Protein AF-A0A183CKT1-F1 (afdb_monomer)

Solvent-accessible surface area (backbone atoms only — not comparable to full-atom values): 12719 Å² total; per-residue (Å²): 118,74,68,67,53,55,59,52,52,57,56,53,55,56,60,59,73,76,49,98,70,86,52,73,68,55,53,51,52,59,56,65,72,46,73,88,61,92,61,76,88,85,71,90,75,86,84,70,93,76,82,79,60,82,86,65,56,73,65,58,60,74,69,49,78,78,78,77,81,76,61,91,84,83,56,59,68,62,50,52,48,47,55,48,46,63,75,40,40,54,64,52,52,50,52,50,51,52,54,48,51,41,48,48,48,22,45,52,42,29,46,43,59,72,72,68,64,84,76,70,72,63,54,86,63,43,45,73,40,54,28,51,23,53,9,26,48,50,28,28,53,51,36,58,51,48,44,51,52,53,66,39,62,72,60,47,54,55,41,48,78,35,84,56,26,82,56,42,73,67,94,46,33,68,62,49,34,52,53,41,51,52,52,30,50,53,27,47,51,51,24,51,52,23,49,54,54,39,50,51,41,56,75,71,53,63,71,75,64,52,57,68,73,61,71,120

Radius of gyration: 34.94 Å; Cα contacts (8 Å, |Δi|>4): 103; chains: 1; bounding box: 56×48×113 Å

pLDDT: mean 70.89, std 17.16, range [39.69, 96.12]

Foldseek 3Di:
DVVVVVVVVVVVVVVVVPDPDDDPVNVVVVVVVPPPDPDPPDDPPPDDPDPDPVVPCVVVVVVPPPPPPDDPPPPDVVVVVVVVCVVCVLVVVVVVVLVVVLCCLLVVQLCCVPPVCPDDPLCVQQNSLVSQLVSLVRSLVVLVVVLVCLVPVVNLVVCCVDPNVVSHPNVCSVVVSVVSVVVSVVSVVSNVVSVVSSVVSVVPDDPVSVCVRPVD

Sequence (216 aa):
MASQIAEDEDHIVHQFLDQEYLTYRDFEAIFSQMDDIRRPVGVHLRGVNLRVNLEETQSLNSFAVTAETEDAFKKNSMSLLLSYLESYRQHIVVLFLFFACNALVFLERFWYYRYENEHRDLRRVMGVGIAITRGAAAALSFDLALILLTVCRNVLTLLRESFVGEYLPLDSAITFHKIVAITAGIFAATHTIGHCVNFYHVATQSQEGIACLFQE

Structure (mmCIF, N/CA/C/O backbone):
data_AF-A0A183CKT1-F1
#
_entry.id   AF-A0A183CKT1-F1
#
loop_
_atom_site.group_PDB
_atom_site.id
_atom_site.type_symbol
_atom_site.label_atom_id
_atom_site.label_alt_id
_atom_site.label_comp_id
_atom_site.label_asym_id
_atom_site.label_entity_id
_atom_site.label_seq_id
_atom_site.pdbx_PDB_ins_code
_atom_site.Cartn_x
_atom_site.Cartn_y
_atom_site.Cartn_z
_atom_site.occupancy
_atom_site.B_iso_or_equiv
_atom_site.auth_seq_id
_atom_site.auth_comp_id
_atom_site.auth_asym_id
_atom_site.auth_atom_id
_atom_site.pdbx_PDB_model_num
ATOM 1 N N . MET A 1 1 ? -7.468 3.865 78.699 1.00 46.16 1 MET A N 1
ATOM 2 C CA . MET A 1 1 ? -7.835 2.502 78.258 1.00 46.16 1 MET A CA 1
ATOM 3 C C . MET A 1 1 ? -8.376 2.488 76.830 1.00 46.16 1 MET A C 1
ATOM 5 O O . MET A 1 1 ? -7.911 1.663 76.074 1.00 46.16 1 MET A O 1
ATOM 9 N N . ALA A 1 2 ? -9.254 3.417 76.419 1.00 41.19 2 ALA A N 1
ATOM 10 C CA . ALA A 1 2 ? -9.696 3.514 75.017 1.00 41.19 2 ALA A CA 1
ATOM 11 C C . ALA A 1 2 ? -8.679 4.175 74.054 1.00 41.19 2 ALA A C 1
ATOM 13 O O . ALA A 1 2 ? -8.672 3.838 72.881 1.00 41.19 2 ALA A O 1
ATOM 14 N N . SER A 1 3 ? -7.787 5.068 74.519 1.00 41.03 3 SER A N 1
ATOM 15 C CA . SER A 1 3 ? -6.783 5.692 73.627 1.00 41.03 3 SER A CA 1
ATOM 16 C C . SER A 1 3 ? -5.579 4.796 73.316 1.00 41.03 3 SER A C 1
ATOM 18 O O . SER A 1 3 ? -4.949 4.979 72.291 1.00 41.03 3 SER A O 1
ATOM 20 N N . GLN A 1 4 ? -5.286 3.810 74.171 1.00 42.69 4 GLN A N 1
ATOM 21 C CA . GLN A 1 4 ? -4.183 2.859 73.978 1.00 42.69 4 GLN A CA 1
ATOM 22 C C . GLN A 1 4 ? -4.519 1.738 72.987 1.00 42.69 4 GLN A C 1
ATOM 24 O O . GLN A 1 4 ? -3.615 1.070 72.516 1.00 42.69 4 GLN A O 1
ATOM 29 N N . ILE A 1 5 ? -5.806 1.530 72.690 1.00 47.38 5 ILE A N 1
ATOM 30 C CA . ILE A 1 5 ? -6.271 0.520 71.730 1.00 47.38 5 ILE A CA 1
ATOM 31 C C . ILE A 1 5 ? -6.236 1.097 70.305 1.00 47.38 5 ILE A C 1
ATOM 33 O O . ILE A 1 5 ? -5.870 0.396 69.375 1.00 47.38 5 ILE A O 1
ATOM 37 N N . ALA A 1 6 ? -6.519 2.396 70.146 1.00 47.56 6 ALA A N 1
ATOM 38 C CA . ALA A 1 6 ? -6.451 3.077 68.851 1.00 47.56 6 ALA A CA 1
ATOM 39 C C . ALA A 1 6 ? -5.006 3.290 68.351 1.00 47.56 6 ALA A C 1
ATOM 41 O O . ALA A 1 6 ? -4.753 3.182 67.158 1.00 47.56 6 ALA A O 1
ATOM 42 N N . GLU A 1 7 ? -4.042 3.541 69.249 1.00 47.62 7 GLU A N 1
ATOM 43 C CA . GLU A 1 7 ? -2.618 3.624 68.868 1.00 47.62 7 GLU A CA 1
ATOM 44 C C . GLU A 1 7 ? -2.024 2.258 68.462 1.00 47.62 7 GLU A C 1
ATOM 46 O O . GLU A 1 7 ? -1.065 2.220 67.694 1.00 47.62 7 GLU A O 1
ATOM 51 N N . ASP A 1 8 ? -2.596 1.146 68.938 1.00 49.81 8 ASP A N 1
ATOM 52 C CA . ASP A 1 8 ? -2.161 -0.219 68.594 1.00 49.81 8 ASP A CA 1
ATOM 53 C C . ASP A 1 8 ? -2.744 -0.682 67.239 1.00 49.81 8 ASP A C 1
ATOM 55 O O . ASP A 1 8 ? -2.077 -1.379 66.475 1.00 49.81 8 ASP A O 1
ATOM 59 N N . GLU A 1 9 ? -3.952 -0.221 66.879 1.00 51.72 9 GLU A N 1
ATOM 60 C CA . GLU A 1 9 ? -4.563 -0.462 65.560 1.00 51.72 9 GLU A CA 1
ATOM 61 C C . GLU A 1 9 ? -3.799 0.241 64.420 1.00 51.72 9 GLU A C 1
ATOM 63 O O . GLU A 1 9 ? -3.510 -0.384 63.396 1.00 51.72 9 GLU A O 1
ATOM 68 N N . ASP A 1 10 ? -3.395 1.504 64.604 1.00 52.44 10 ASP A N 1
ATOM 69 C CA . ASP A 1 10 ? -2.668 2.262 63.571 1.00 52.44 10 ASP A CA 1
ATOM 70 C C . ASP A 1 10 ? -1.239 1.733 63.342 1.00 52.44 10 ASP A C 1
ATOM 72 O O . ASP A 1 10 ? -0.736 1.753 62.213 1.00 52.44 10 ASP A O 1
ATOM 76 N N . HIS A 1 11 ? -0.585 1.204 64.382 1.00 49.97 11 HIS A N 1
ATOM 77 C CA . HIS A 1 11 ? 0.774 0.659 64.283 1.00 49.97 11 HIS A CA 1
ATOM 78 C C . HIS A 1 11 ? 0.814 -0.686 63.531 1.00 49.97 11 HIS A C 1
ATOM 80 O O . HIS A 1 11 ? 1.773 -0.975 62.812 1.00 49.97 11 HIS A O 1
ATOM 86 N N . ILE A 1 12 ? -0.247 -1.492 63.642 1.00 53.34 12 ILE A N 1
ATOM 87 C CA . ILE A 1 12 ? -0.363 -2.789 62.964 1.00 53.34 12 ILE A CA 1
ATOM 88 C C . ILE A 1 12 ? -0.750 -2.620 61.488 1.00 53.34 12 ILE A C 1
ATOM 90 O O . ILE A 1 12 ? -0.163 -3.274 60.624 1.00 53.34 12 ILE A O 1
ATOM 94 N N . VAL A 1 13 ? -1.666 -1.701 61.162 1.00 56.88 13 VAL A N 1
ATOM 95 C CA . VAL A 1 13 ? -2.043 -1.427 59.761 1.00 56.88 13 VAL A CA 1
ATOM 96 C C . VAL A 1 13 ? -0.864 -0.852 58.968 1.00 56.88 13 VAL A C 1
ATOM 98 O O . VAL A 1 13 ? -0.647 -1.247 57.820 1.00 56.88 13 VAL A O 1
ATOM 101 N N . HIS A 1 14 ? -0.040 0.003 59.586 1.00 53.31 14 HIS A N 1
ATOM 102 C CA . HIS A 1 14 ? 1.180 0.511 58.950 1.00 53.31 14 HIS A CA 1
ATOM 103 C C . HIS A 1 14 ? 2.217 -0.588 58.667 1.00 53.31 14 HIS A C 1
ATOM 105 O O . HIS A 1 14 ? 2.914 -0.515 57.657 1.00 53.31 14 HIS A O 1
ATOM 111 N N . GLN A 1 15 ? 2.280 -1.638 59.493 1.00 56.38 15 GLN A N 1
ATOM 112 C CA . GLN A 1 15 ? 3.185 -2.773 59.281 1.00 56.38 15 GLN A CA 1
ATOM 113 C C . GLN A 1 15 ? 2.743 -3.690 58.120 1.00 56.38 15 GLN A C 1
ATOM 115 O O . GLN A 1 15 ? 3.585 -4.358 57.518 1.00 56.38 15 GLN A O 1
ATOM 120 N N . PHE A 1 16 ? 1.454 -3.692 57.759 1.00 56.16 16 PHE A N 1
ATOM 121 C CA . PHE A 1 16 ? 0.919 -4.460 56.625 1.00 56.16 16 PHE A CA 1
ATOM 122 C C . PHE A 1 16 ? 0.998 -3.730 55.276 1.00 56.16 16 PHE A C 1
ATOM 124 O O . PHE A 1 16 ? 1.002 -4.389 54.238 1.00 56.16 16 PHE A O 1
ATOM 131 N N . LEU A 1 17 ? 1.081 -2.395 55.268 1.00 58.22 17 LEU A N 1
ATOM 132 C CA . LEU A 1 17 ? 1.201 -1.603 54.033 1.00 58.22 17 LEU A CA 1
ATOM 133 C C . LEU A 1 17 ? 2.625 -1.593 53.446 1.00 58.22 17 LEU A C 1
ATOM 135 O O . LEU A 1 17 ? 2.776 -1.336 52.254 1.00 58.22 17 LEU A O 1
ATOM 139 N N . ASP A 1 18 ? 3.642 -1.921 54.251 1.00 56.03 18 ASP A N 1
ATOM 140 C CA . ASP A 1 18 ? 5.059 -1.957 53.846 1.00 56.03 18 ASP A CA 1
ATOM 141 C C . ASP A 1 18 ? 5.556 -3.356 53.408 1.00 56.03 18 ASP A C 1
ATOM 143 O O . ASP A 1 18 ? 6.728 -3.523 53.060 1.00 56.03 18 ASP A O 1
ATOM 147 N N . GLN A 1 19 ? 4.699 -4.386 53.411 1.00 58.09 19 GLN A N 1
ATOM 148 C CA . GLN A 1 19 ? 5.066 -5.757 53.022 1.00 58.09 19 GLN A CA 1
ATOM 149 C C . GLN A 1 19 ? 4.632 -6.061 51.576 1.00 58.09 19 GLN A C 1
ATOM 151 O O . GLN A 1 19 ? 3.455 -5.990 51.234 1.00 58.09 19 GLN A O 1
ATOM 156 N N . GLU A 1 20 ? 5.583 -6.460 50.723 1.00 60.78 20 GLU A N 1
ATOM 157 C CA . GLU A 1 20 ? 5.360 -6.752 49.292 1.00 60.78 20 GLU A CA 1
ATOM 158 C C . GLU A 1 20 ? 4.534 -8.041 49.051 1.00 60.78 20 GLU A C 1
ATOM 160 O O . GLU A 1 20 ? 4.070 -8.298 47.941 1.00 60.78 20 GLU A O 1
ATOM 165 N N . TYR A 1 21 ? 4.310 -8.855 50.090 1.00 51.03 21 TYR A N 1
ATOM 166 C CA . TYR A 1 21 ? 3.504 -10.077 50.042 1.00 51.03 21 TYR A CA 1
ATOM 167 C C . TYR A 1 21 ? 2.897 -10.402 51.414 1.00 51.03 21 TYR A C 1
ATOM 169 O O . TYR A 1 21 ? 3.598 -10.434 52.421 1.00 51.03 21 TYR A O 1
ATOM 177 N N . LEU A 1 22 ? 1.590 -10.684 51.442 1.00 71.31 22 LEU A N 1
ATOM 178 C CA . LEU A 1 22 ? 0.867 -11.100 52.648 1.00 71.31 22 LEU A CA 1
ATOM 179 C C . LEU A 1 22 ? 0.835 -12.629 52.767 1.00 71.31 22 LEU A C 1
ATOM 181 O O . LEU A 1 22 ? 0.473 -13.329 51.814 1.00 71.31 22 LEU A O 1
ATOM 185 N N . THR A 1 23 ? 1.155 -13.155 53.948 1.00 69.75 23 THR A N 1
ATOM 186 C CA . THR A 1 23 ? 1.126 -14.596 54.229 1.00 69.75 23 THR A CA 1
ATOM 187 C C . THR A 1 23 ? -0.281 -15.034 54.643 1.00 69.75 23 THR A C 1
ATOM 189 O O . THR A 1 23 ? -1.070 -14.256 55.170 1.00 69.75 23 THR A O 1
ATOM 192 N N . TYR A 1 24 ? -0.612 -16.317 54.473 1.00 61.28 24 TYR A N 1
ATOM 193 C CA . TYR A 1 24 ? -1.914 -16.879 54.872 1.00 61.28 24 TYR A CA 1
ATOM 194 C C . TYR A 1 24 ? -2.283 -16.593 56.341 1.00 61.28 24 TYR A C 1
ATOM 196 O O . TYR A 1 24 ? -3.438 -16.320 56.654 1.00 61.28 24 TYR A O 1
ATOM 204 N N . ARG A 1 25 ? -1.290 -16.602 57.238 1.00 62.94 25 ARG A N 1
ATOM 205 C CA . ARG A 1 25 ? -1.490 -16.280 58.658 1.00 62.94 25 ARG A CA 1
ATOM 206 C C . ARG A 1 25 ? -1.827 -14.809 58.899 1.00 62.94 25 ARG A C 1
ATOM 208 O O . ARG A 1 25 ? -2.562 -14.508 59.830 1.00 62.94 25 ARG A O 1
ATOM 215 N N . ASP A 1 26 ? -1.335 -13.923 58.040 1.00 66.62 26 ASP A N 1
ATOM 216 C CA . ASP A 1 26 ? -1.617 -12.489 58.103 1.00 66.62 26 ASP A CA 1
ATOM 217 C C . ASP A 1 26 ? -3.055 -12.218 57.646 1.00 66.62 26 ASP A C 1
ATOM 219 O O . ASP A 1 26 ? -3.785 -11.458 58.275 1.00 66.62 26 ASP A O 1
ATOM 223 N N . PHE A 1 27 ? -3.513 -12.936 56.615 1.00 64.12 27 PHE A N 1
ATOM 224 C CA . PHE A 1 27 ? -4.921 -12.941 56.213 1.00 64.12 27 PHE A CA 1
ATOM 225 C C . PHE A 1 27 ? -5.840 -13.467 57.321 1.00 64.12 27 PHE A C 1
ATOM 227 O O . PHE A 1 27 ? -6.869 -12.859 57.603 1.00 64.12 27 PHE A O 1
ATOM 234 N N . GLU A 1 28 ? -5.475 -14.567 57.976 1.00 65.12 28 GLU A N 1
ATOM 235 C CA . GLU A 1 28 ? -6.249 -15.127 59.091 1.00 65.12 28 GLU A CA 1
ATOM 236 C C . GLU A 1 28 ? -6.341 -14.142 60.275 1.00 65.12 28 GLU A C 1
ATOM 238 O O . GLU A 1 28 ? -7.404 -13.993 60.881 1.00 65.12 28 GLU A O 1
ATOM 243 N N . ALA A 1 29 ? -5.274 -13.382 60.547 1.00 65.00 29 ALA A N 1
ATOM 244 C CA . ALA A 1 29 ? -5.274 -12.319 61.552 1.00 65.00 29 ALA A CA 1
ATOM 245 C C . ALA A 1 29 ? -6.201 -11.145 61.173 1.00 65.00 29 ALA A C 1
ATOM 247 O O . ALA A 1 29 ? -7.003 -10.708 61.997 1.00 65.00 29 ALA A O 1
ATOM 248 N N . ILE A 1 30 ? -6.169 -10.692 59.916 1.00 65.06 30 ILE A N 1
ATOM 249 C CA . ILE A 1 30 ? -7.047 -9.617 59.417 1.00 65.06 30 ILE A CA 1
ATOM 250 C C . ILE A 1 30 ? -8.524 -10.026 59.493 1.00 65.06 30 ILE A C 1
ATOM 252 O O . ILE A 1 30 ? -9.375 -9.241 59.911 1.00 65.06 30 ILE A O 1
ATOM 256 N N . PHE A 1 31 ? -8.842 -11.264 59.113 1.00 61.06 31 PHE A N 1
ATOM 257 C CA . PHE A 1 31 ? -10.222 -11.749 59.099 1.00 61.06 31 PHE A CA 1
ATOM 258 C C . PHE A 1 31 ? -10.749 -12.149 60.481 1.00 61.06 31 PHE A C 1
ATOM 260 O O . PHE A 1 31 ? -11.958 -12.088 60.688 1.00 61.06 31 PHE A O 1
ATOM 267 N N . SER A 1 32 ? -9.879 -12.496 61.432 1.00 61.53 32 SER A N 1
ATOM 268 C CA . SER A 1 32 ? -10.284 -12.773 62.821 1.00 61.53 32 SER A CA 1
ATOM 269 C C . SER A 1 32 ? -10.584 -11.511 63.634 1.00 61.53 32 SER A C 1
ATOM 271 O O . SER A 1 32 ? -11.358 -11.577 64.583 1.00 61.53 32 SER A O 1
ATOM 273 N N . GLN A 1 33 ? -10.043 -10.346 63.256 1.00 59.38 33 GLN A N 1
ATOM 274 C CA . GLN A 1 33 ? -10.423 -9.064 63.868 1.00 59.38 33 GLN A CA 1
ATOM 275 C C . GLN A 1 33 ? -11.712 -8.463 63.274 1.00 59.38 33 GLN A C 1
ATOM 277 O O . GLN A 1 33 ? -12.337 -7.615 63.906 1.00 59.38 33 GLN A O 1
ATOM 282 N N . MET A 1 34 ? -12.167 -8.929 62.102 1.00 56.81 34 MET A N 1
ATOM 283 C CA . MET A 1 34 ? -13.411 -8.481 61.449 1.00 56.81 34 MET A CA 1
ATOM 284 C C . MET A 1 34 ? -14.637 -9.354 61.782 1.00 56.81 34 MET A C 1
ATOM 286 O O . MET A 1 34 ? -15.516 -9.556 60.939 1.00 56.81 34 MET A O 1
ATOM 290 N N . ASP A 1 35 ? -14.741 -9.851 63.015 1.00 49.97 35 ASP A N 1
ATOM 291 C CA . ASP A 1 35 ? -15.858 -10.704 63.455 1.00 49.97 35 ASP A CA 1
ATOM 292 C C . ASP A 1 35 ? -17.243 -10.010 63.412 1.00 49.97 35 ASP A C 1
ATOM 294 O O . ASP A 1 35 ? -18.274 -10.684 63.461 1.00 49.97 35 ASP A O 1
ATOM 298 N N . ASP A 1 36 ? -17.310 -8.681 63.250 1.00 50.09 36 ASP A N 1
ATOM 299 C CA . ASP A 1 36 ? -18.582 -7.935 63.263 1.00 50.09 36 ASP A CA 1
ATOM 300 C C . ASP A 1 36 ? -19.232 -7.746 61.872 1.00 50.09 36 ASP A C 1
ATOM 302 O O . ASP A 1 36 ? -20.358 -7.256 61.747 1.00 50.09 36 ASP A O 1
ATOM 306 N N . ILE A 1 37 ? -18.577 -8.170 60.783 1.00 48.28 37 ILE A N 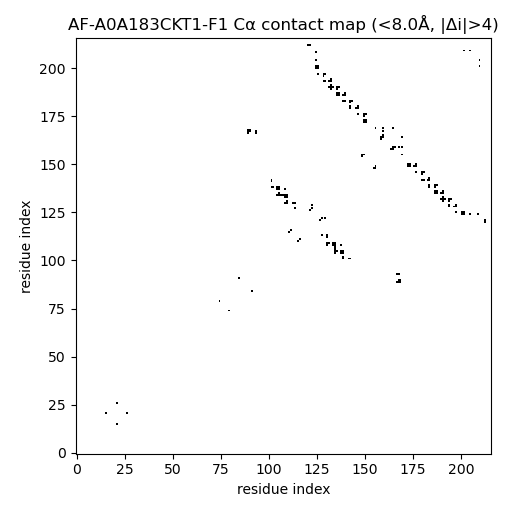1
ATOM 307 C CA . ILE A 1 37 ? -19.143 -8.060 59.426 1.00 48.28 37 ILE A CA 1
ATOM 308 C C . ILE A 1 37 ? -19.097 -9.416 58.730 1.00 48.28 37 ILE A C 1
ATOM 310 O O . ILE A 1 37 ? -18.428 -9.635 57.723 1.00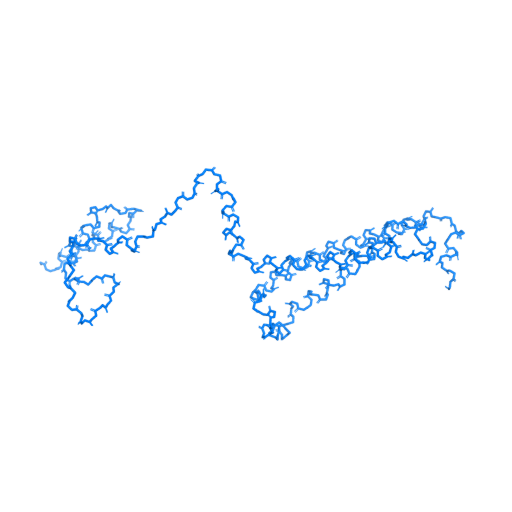 48.28 37 ILE A O 1
ATOM 314 N N . ARG A 1 38 ? -19.935 -10.333 59.218 1.00 46.97 38 ARG A N 1
ATOM 315 C CA . ARG A 1 38 ? -20.335 -11.556 58.507 1.00 46.97 38 ARG A CA 1
ATOM 316 C C . ARG A 1 38 ? -21.209 -11.230 57.283 1.00 46.97 38 ARG A C 1
ATOM 318 O O . ARG A 1 38 ? -22.356 -11.670 57.185 1.00 46.97 38 ARG A O 1
ATOM 325 N N . ARG A 1 39 ? -20.697 -10.430 56.344 1.00 43.56 39 ARG A N 1
ATOM 326 C CA . ARG A 1 39 ? -21.277 -10.264 55.007 1.00 43.56 39 ARG A CA 1
ATOM 327 C C . ARG A 1 39 ? -20.354 -10.951 54.004 1.00 43.56 39 ARG A C 1
ATOM 329 O O . ARG A 1 39 ? -19.238 -10.477 53.817 1.00 43.56 39 ARG A O 1
ATOM 336 N N . PRO A 1 40 ? -20.789 -12.041 53.348 1.00 46.28 40 PRO A N 1
ATOM 337 C CA . PRO A 1 40 ? -20.025 -12.597 52.244 1.00 46.28 40 PRO A CA 1
ATOM 338 C C . PRO A 1 40 ? -19.888 -11.515 51.172 1.00 46.28 40 PRO A C 1
ATOM 340 O O . PRO A 1 40 ? -20.884 -10.950 50.707 1.00 46.28 40 PRO A O 1
ATOM 343 N N . VAL A 1 41 ? -18.645 -11.190 50.826 1.00 52.47 41 VAL A N 1
ATOM 344 C CA . VAL A 1 41 ? -18.335 -10.294 49.717 1.00 52.47 41 VAL A CA 1
ATOM 345 C C . VAL A 1 41 ? -18.905 -10.931 48.452 1.00 52.47 41 VAL A C 1
ATOM 347 O O . VAL A 1 41 ? -18.423 -11.952 47.978 1.00 52.47 41 VAL A O 1
ATOM 350 N N . GLY A 1 42 ? -19.978 -10.321 47.948 1.00 53.19 42 GLY A N 1
ATOM 351 C CA . GLY A 1 42 ? -20.471 -10.514 46.592 1.00 53.19 42 GLY A CA 1
ATOM 352 C C . GLY A 1 42 ? -21.368 -11.721 46.327 1.00 53.19 42 GLY A C 1
ATOM 353 O O . GLY A 1 42 ? -21.047 -12.462 45.423 1.00 53.19 42 GLY A O 1
ATOM 354 N N . VAL A 1 43 ? -22.519 -11.866 47.002 1.00 48.41 43 VAL A N 1
ATOM 355 C CA . VAL A 1 43 ? -23.827 -12.152 46.353 1.00 48.41 43 VAL A CA 1
ATOM 356 C C . VAL A 1 43 ? -24.940 -11.756 47.337 1.00 48.41 43 VAL A C 1
ATOM 358 O O . VAL A 1 43 ? -25.115 -12.369 48.388 1.00 48.41 43 VAL A O 1
ATOM 361 N N . HIS A 1 44 ? -25.728 -10.730 47.017 1.00 43.38 44 HIS A N 1
ATOM 362 C CA . HIS A 1 44 ? -26.798 -10.243 47.895 1.00 43.38 44 HIS A CA 1
ATOM 363 C C . HIS A 1 44 ? -28.115 -11.018 47.660 1.00 43.38 44 HIS A C 1
ATOM 365 O O . HIS A 1 44 ? -29.073 -10.477 47.113 1.00 43.38 44 HIS A O 1
ATOM 371 N N . LEU A 1 45 ? -28.201 -12.290 48.071 1.00 50.81 45 LEU A N 1
ATOM 372 C CA . LEU A 1 45 ? -29.451 -13.073 48.004 1.00 50.81 45 LEU A CA 1
ATOM 373 C C . LEU A 1 45 ? -30.355 -12.761 49.207 1.00 50.81 45 LEU A C 1
ATOM 375 O O . LEU A 1 45 ? -30.413 -13.493 50.194 1.00 50.81 45 LEU A O 1
ATOM 379 N N . ARG A 1 46 ? -31.066 -11.633 49.145 1.00 39.69 46 ARG A N 1
ATOM 380 C CA . ARG A 1 46 ? -32.015 -11.228 50.191 1.00 39.69 46 ARG A CA 1
ATOM 381 C C . ARG A 1 46 ? -33.304 -12.062 50.067 1.00 39.69 46 ARG A C 1
ATOM 383 O O . ARG A 1 46 ? -34.104 -11.807 49.177 1.00 39.69 46 ARG A O 1
ATOM 390 N N . GLY A 1 47 ? -33.511 -13.028 50.970 1.00 55.84 47 GLY A N 1
ATOM 391 C CA . GLY A 1 47 ? -34.829 -13.645 51.214 1.00 55.84 47 GLY A CA 1
ATOM 392 C C . GLY A 1 47 ? -35.005 -15.134 50.890 1.00 55.84 47 GLY A C 1
ATOM 393 O O . GLY A 1 47 ? -36.117 -15.633 51.033 1.00 55.84 47 GLY A O 1
ATOM 394 N N . VAL A 1 48 ? -33.957 -15.867 50.505 1.00 48.66 48 VAL A N 1
ATOM 395 C CA . VAL A 1 48 ? -34.048 -17.326 50.300 1.00 48.66 48 VAL A CA 1
ATOM 396 C C . VAL A 1 48 ? -33.437 -18.049 51.500 1.00 48.66 48 VAL A C 1
ATOM 398 O O . VAL A 1 48 ? -32.265 -17.852 51.813 1.00 48.66 48 VAL A O 1
ATOM 401 N N . ASN A 1 49 ? -34.223 -18.885 52.187 1.00 42.41 49 ASN A N 1
ATOM 402 C CA . ASN A 1 49 ? -33.726 -19.778 53.240 1.00 42.41 49 ASN A CA 1
ATOM 403 C C . ASN A 1 49 ? -32.975 -20.946 52.577 1.00 42.41 49 ASN A C 1
ATOM 405 O O . ASN A 1 49 ? -33.539 -22.012 52.332 1.00 42.41 49 ASN A O 1
ATOM 409 N N . LEU A 1 50 ? -31.725 -20.697 52.181 1.00 51.12 50 LEU A N 1
ATOM 410 C CA . LEU A 1 50 ? -30.901 -21.677 51.485 1.00 51.12 50 LEU A CA 1
ATOM 411 C C . LEU A 1 50 ? -30.241 -22.603 52.517 1.00 51.12 50 LEU A C 1
ATOM 413 O O . LEU A 1 50 ? -29.263 -22.243 53.172 1.00 51.12 50 LEU A O 1
ATOM 417 N N . ARG A 1 51 ? -30.790 -23.809 52.672 1.00 51.16 51 ARG A N 1
ATOM 418 C CA . ARG A 1 51 ? -30.142 -24.902 53.405 1.00 51.16 51 ARG A CA 1
ATOM 419 C C . ARG A 1 51 ? -29.029 -25.481 52.533 1.00 51.16 51 ARG A C 1
ATOM 421 O O . ARG A 1 51 ? -29.270 -26.397 51.757 1.00 51.16 51 ARG A O 1
ATOM 428 N N . VAL A 1 52 ? -27.829 -24.911 52.621 1.00 51.84 52 VAL A N 1
ATOM 429 C CA . VAL A 1 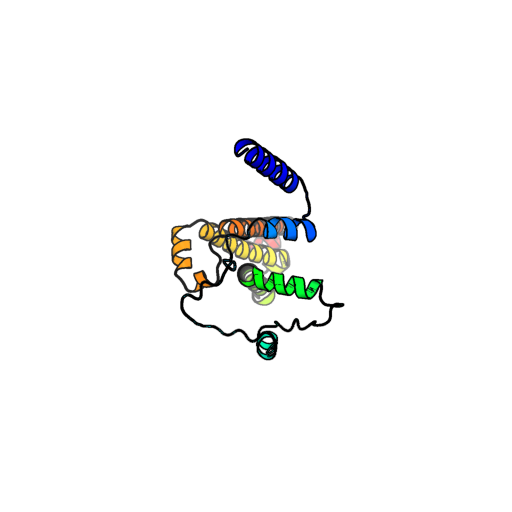52 ? -26.657 -25.419 51.895 1.00 51.84 52 VAL A CA 1
ATOM 430 C C . VAL A 1 52 ? -26.169 -26.679 52.601 1.00 51.84 52 VAL A C 1
ATOM 432 O O . VAL A 1 52 ? -25.561 -26.608 53.668 1.00 51.84 52 VAL A O 1
ATOM 435 N N . ASN A 1 53 ? -26.489 -27.837 52.032 1.00 51.19 53 ASN A N 1
ATOM 436 C CA . ASN A 1 53 ? -25.958 -29.108 52.492 1.00 51.19 53 ASN A CA 1
ATOM 437 C C . ASN A 1 53 ? -24.541 -29.278 51.919 1.00 51.19 53 ASN A C 1
ATOM 439 O O . ASN A 1 53 ? -24.382 -29.565 50.736 1.00 51.19 53 ASN A O 1
ATOM 443 N N . LEU A 1 54 ? -23.513 -29.034 52.740 1.00 55.72 54 LEU A N 1
ATOM 444 C CA . LEU A 1 54 ? -22.104 -29.083 52.319 1.00 55.72 54 LEU A CA 1
ATOM 445 C C . LEU A 1 54 ? -21.618 -30.492 51.928 1.00 55.72 54 LEU A C 1
ATOM 447 O O . LEU A 1 54 ? -20.558 -30.605 51.318 1.00 55.72 54 LEU A O 1
ATOM 451 N N . GLU A 1 55 ? -22.372 -31.552 52.238 1.00 56.22 55 GLU A N 1
ATOM 452 C CA . GLU A 1 55 ? -22.060 -32.911 51.769 1.00 56.22 55 GLU A CA 1
ATOM 453 C C . GLU A 1 55 ? -22.430 -33.131 50.291 1.00 56.22 55 GLU A C 1
ATOM 455 O O . GLU A 1 55 ? -21.890 -34.028 49.644 1.00 56.22 55 GLU A O 1
ATOM 460 N N . GLU A 1 56 ? -23.301 -32.296 49.715 1.00 55.44 56 GLU A N 1
ATOM 461 C CA . GLU A 1 56 ? -23.808 -32.464 48.351 1.00 55.44 56 GLU A CA 1
ATOM 462 C C . GLU A 1 56 ? -22.996 -31.628 47.347 1.00 55.44 56 GLU A C 1
ATOM 464 O O . GLU A 1 56 ? -23.438 -30.638 46.765 1.00 55.44 56 GLU A O 1
ATOM 469 N N . THR A 1 57 ? -21.749 -32.047 47.139 1.00 54.62 57 THR A N 1
ATOM 470 C CA . THR A 1 57 ? -20.769 -31.393 46.250 1.00 54.62 57 THR A CA 1
ATOM 471 C C . THR A 1 57 ? -20.983 -31.683 44.759 1.00 54.62 57 THR A C 1
ATOM 473 O O . THR A 1 57 ? -20.250 -31.171 43.913 1.00 54.62 57 THR A O 1
ATOM 476 N N . GLN A 1 58 ? -22.014 -32.454 44.396 1.00 53.19 58 GLN A N 1
ATOM 477 C CA . GLN A 1 58 ? -22.261 -32.849 43.005 1.00 53.19 58 GLN A CA 1
ATOM 478 C C . GLN A 1 58 ? -22.623 -31.665 42.094 1.00 53.19 58 GLN A C 1
ATOM 480 O O . GLN A 1 58 ? -22.246 -31.669 40.924 1.00 53.19 58 GLN A O 1
ATOM 485 N N . SER A 1 59 ? -23.284 -30.623 42.617 1.00 56.16 59 SER A N 1
ATOM 486 C CA . SER A 1 59 ? -23.635 -29.441 41.810 1.00 56.16 59 SER A CA 1
ATOM 487 C C . SER A 1 59 ? -22.457 -28.475 41.609 1.00 56.16 59 SER A C 1
ATOM 489 O O . SER A 1 59 ? -22.381 -27.810 40.577 1.00 56.16 59 SER A O 1
ATOM 491 N N . LEU A 1 60 ? -21.481 -28.460 42.527 1.00 54.31 60 LEU A N 1
ATOM 492 C CA . LEU A 1 60 ? -20.283 -27.618 42.414 1.00 54.31 60 LEU A CA 1
ATOM 493 C C . LEU A 1 60 ? -19.328 -28.106 41.317 1.00 54.31 60 LEU A C 1
ATOM 495 O O . LEU A 1 60 ? -18.645 -27.293 40.700 1.00 54.31 60 LEU A O 1
ATOM 499 N N . ASN A 1 61 ? -19.357 -29.401 40.990 1.00 58.53 61 ASN A N 1
ATOM 500 C CA . ASN A 1 61 ? -18.622 -29.946 39.846 1.00 58.53 61 ASN A CA 1
ATOM 501 C C . ASN A 1 61 ? -19.187 -29.478 38.494 1.00 58.53 61 ASN A C 1
ATOM 503 O O . ASN A 1 61 ? -18.468 -29.503 37.504 1.00 58.53 61 ASN A O 1
ATOM 507 N N . SER A 1 62 ? -20.448 -29.028 38.436 1.00 54.25 62 SER A N 1
ATOM 508 C CA . SER A 1 62 ? -21.030 -28.460 37.206 1.00 54.25 62 SER A CA 1
ATOM 509 C C . SER A 1 62 ? -20.603 -27.010 36.954 1.00 54.25 62 SER A C 1
ATOM 511 O O . SER A 1 62 ? -20.677 -26.532 35.827 1.00 54.25 62 SER A O 1
ATOM 513 N N . PHE A 1 63 ? -20.130 -26.325 38.002 1.00 51.59 63 PHE A N 1
ATOM 514 C CA . PHE A 1 63 ? -19.541 -24.988 37.918 1.00 51.59 63 PHE A CA 1
ATOM 515 C C . PHE A 1 63 ? -18.011 -25.032 37.803 1.00 51.59 63 PHE A C 1
ATOM 517 O O . PHE A 1 63 ? -17.371 -24.009 37.560 1.00 51.59 63 PHE A O 1
ATOM 524 N N . ALA A 1 64 ? -17.409 -26.213 37.970 1.00 51.53 64 ALA A N 1
ATOM 525 C CA . ALA A 1 64 ? -16.005 -26.416 37.680 1.00 51.53 64 ALA A CA 1
ATOM 526 C C . ALA A 1 64 ? -15.810 -26.277 36.168 1.00 51.53 64 ALA A C 1
ATOM 528 O O . ALA A 1 64 ? -16.165 -27.162 35.392 1.00 51.53 64 ALA A O 1
ATOM 529 N N . VAL A 1 65 ? -15.253 -25.140 35.750 1.00 44.38 65 VAL A N 1
ATOM 530 C CA . VAL A 1 65 ? -14.686 -24.975 34.413 1.00 44.38 65 VAL A CA 1
ATOM 531 C C . VAL A 1 65 ? -13.673 -26.100 34.242 1.00 44.38 65 VAL A C 1
ATOM 533 O O . VAL A 1 65 ? -12.622 -26.102 34.884 1.00 44.38 65 VAL A O 1
ATOM 536 N N . THR A 1 66 ? -14.010 -27.091 33.419 1.00 49.22 66 THR A N 1
ATOM 537 C CA . THR A 1 66 ? -13.058 -28.106 32.990 1.00 49.22 66 THR A CA 1
ATOM 538 C C . THR A 1 66 ? -11.995 -27.367 32.201 1.00 49.22 66 THR A C 1
ATOM 540 O O . THR A 1 66 ? -12.219 -26.972 31.058 1.00 49.22 66 THR A O 1
ATOM 543 N N . ALA A 1 67 ? -10.857 -27.105 32.841 1.00 53.03 67 ALA A N 1
ATOM 544 C CA . ALA A 1 67 ? -9.659 -26.696 32.143 1.00 53.03 67 ALA A CA 1
ATOM 545 C C . ALA A 1 67 ? -9.274 -27.875 31.248 1.00 53.03 67 ALA A C 1
ATOM 547 O O . ALA A 1 67 ? -8.596 -28.801 31.689 1.00 53.03 67 ALA A O 1
ATOM 548 N N . GLU A 1 68 ? -9.787 -27.887 30.017 1.00 51.09 68 GLU A N 1
ATOM 549 C CA . GLU A 1 68 ? -9.260 -28.757 28.981 1.00 51.09 68 GLU A CA 1
ATOM 550 C C . GLU A 1 68 ? -7.807 -28.334 28.779 1.00 51.09 68 GLU A C 1
ATOM 552 O O . GLU A 1 68 ? -7.489 -27.313 28.168 1.00 51.09 68 GLU A O 1
ATOM 557 N N . THR A 1 69 ? -6.910 -29.096 29.397 1.00 46.75 69 THR A N 1
ATOM 558 C CA . THR A 1 69 ? -5.474 -29.050 29.172 1.00 46.75 69 THR A CA 1
ATOM 559 C C . THR A 1 69 ? -5.206 -29.595 27.778 1.00 46.75 69 THR A C 1
ATOM 561 O O . THR A 1 69 ? -4.724 -30.709 27.598 1.00 46.75 69 THR A O 1
ATOM 564 N N . GLU A 1 70 ? -5.531 -28.797 26.765 1.00 52.16 70 GLU A N 1
ATOM 565 C CA . GLU A 1 70 ? -5.059 -29.048 25.417 1.00 52.16 70 GLU A CA 1
ATOM 566 C C . GLU A 1 70 ? -3.528 -28.849 25.362 1.00 52.16 70 GLU A C 1
ATOM 568 O O . GLU A 1 70 ? -3.025 -27.731 25.249 1.00 52.16 70 GLU A O 1
ATOM 573 N N . ASP A 1 71 ? -2.790 -29.957 25.430 1.00 49.25 71 ASP A N 1
ATOM 574 C CA . ASP A 1 71 ? -1.438 -30.183 24.897 1.00 49.25 71 ASP A CA 1
ATOM 575 C C . ASP A 1 71 ? -0.414 -29.040 25.057 1.00 49.25 71 ASP A C 1
ATOM 577 O O . ASP A 1 71 ? -0.024 -28.330 24.120 1.00 49.25 71 ASP A O 1
ATOM 581 N N . ALA A 1 72 ? 0.117 -28.946 26.275 1.00 54.75 72 ALA A N 1
ATOM 582 C CA . ALA A 1 72 ? 1.026 -27.917 26.776 1.00 54.75 72 ALA A CA 1
ATOM 583 C C . ALA A 1 72 ? 2.480 -27.928 26.234 1.00 54.75 72 ALA A C 1
ATOM 585 O O . ALA A 1 72 ? 3.371 -27.414 26.905 1.00 54.75 72 ALA A O 1
ATOM 586 N N . PHE A 1 73 ? 2.779 -28.469 25.043 1.00 51.59 73 PHE A N 1
ATOM 587 C CA . PHE A 1 73 ? 4.181 -28.491 24.558 1.00 51.59 73 PHE A CA 1
ATOM 588 C C . PHE A 1 73 ? 4.428 -28.006 23.121 1.00 51.59 73 PHE A C 1
ATOM 590 O O . PHE A 1 73 ? 5.564 -27.691 22.773 1.00 51.59 73 PHE A O 1
ATOM 597 N N . LYS A 1 74 ? 3.392 -27.837 22.286 1.00 53.09 74 LYS A N 1
ATOM 598 C CA . LYS A 1 74 ? 3.536 -27.233 20.936 1.00 53.09 74 LYS A CA 1
ATOM 599 C C . LYS A 1 74 ? 2.688 -25.969 20.730 1.00 53.09 74 LYS A C 1
ATOM 601 O O . LYS A 1 74 ? 2.634 -25.424 19.630 1.00 53.09 74 LYS A O 1
ATOM 606 N N . LYS A 1 75 ? 2.044 -25.494 21.801 1.00 56.66 75 LYS A N 1
ATOM 607 C CA . LYS A 1 75 ? 1.064 -24.397 21.838 1.00 56.66 75 LYS A CA 1
ATOM 608 C C . LYS A 1 75 ? 1.542 -23.241 22.721 1.00 56.66 75 LYS A C 1
ATOM 610 O O . LYS A 1 75 ? 0.895 -22.921 23.709 1.00 56.66 75 LYS A O 1
ATOM 615 N N . ASN A 1 76 ? 2.667 -22.606 22.387 1.00 63.81 76 ASN A N 1
ATOM 616 C CA . ASN A 1 76 ? 2.977 -21.318 23.021 1.00 63.81 76 ASN A CA 1
ATOM 617 C C . ASN A 1 76 ? 2.900 -20.166 22.019 1.00 63.81 76 ASN A C 1
ATOM 619 O O . ASN A 1 76 ? 2.079 -19.280 22.187 1.00 63.81 76 ASN A O 1
ATOM 623 N N . SER A 1 77 ? 3.620 -20.214 20.893 1.00 63.81 77 SER A N 1
ATOM 624 C CA . SER A 1 77 ? 3.531 -19.124 19.906 1.00 63.81 77 SER A CA 1
ATOM 625 C C . SER A 1 77 ? 2.244 -19.136 19.080 1.00 63.81 77 SER A C 1
ATOM 627 O O . SER A 1 77 ? 1.697 -18.074 18.828 1.00 63.81 77 SER A O 1
ATOM 629 N N . MET A 1 78 ? 1.741 -20.301 18.654 1.00 63.50 78 MET A N 1
ATOM 630 C CA . MET A 1 78 ? 0.551 -20.360 17.786 1.00 63.50 78 MET A CA 1
ATOM 631 C C . MET A 1 78 ? -0.743 -20.023 18.529 1.00 63.50 78 MET A C 1
ATOM 633 O O . MET A 1 78 ? -1.586 -19.329 17.979 1.00 63.50 78 MET A O 1
ATOM 637 N N . SER A 1 79 ? -0.883 -20.453 19.782 1.00 71.12 79 SER A N 1
ATOM 638 C CA . SER A 1 79 ? -2.003 -20.071 20.650 1.00 71.12 79 SER A CA 1
ATOM 639 C C . SER A 1 79 ? -1.930 -18.592 21.035 1.00 71.12 79 SER A C 1
ATOM 641 O O . SER A 1 79 ? -2.939 -17.910 20.920 1.00 71.12 79 SER A O 1
ATOM 643 N N . LEU A 1 80 ? -0.744 -18.058 21.372 1.00 73.31 80 LEU A N 1
ATOM 644 C CA . LEU A 1 80 ? -0.556 -16.615 21.592 1.00 73.31 80 LEU A CA 1
ATOM 645 C C . LEU A 1 80 ? -0.879 -15.788 20.346 1.00 73.31 80 LEU A C 1
ATOM 647 O O . LEU A 1 80 ? -1.546 -14.763 20.453 1.00 73.31 80 LEU A O 1
ATOM 651 N N . LEU A 1 81 ? -0.429 -16.226 19.166 1.00 75.88 81 LEU A N 1
ATOM 652 C CA . LEU A 1 81 ? -0.752 -15.565 17.903 1.00 75.88 81 LEU A CA 1
ATOM 653 C C . LEU A 1 81 ? -2.248 -15.639 17.610 1.00 75.88 81 LEU A C 1
ATOM 655 O O . LEU A 1 81 ? -2.810 -14.630 17.214 1.00 75.88 81 LEU A O 1
ATOM 659 N N . LEU A 1 82 ? -2.906 -16.776 17.836 1.00 78.06 82 LEU A N 1
ATOM 660 C CA . LEU A 1 82 ? -4.354 -16.903 17.663 1.00 78.06 82 LEU A CA 1
ATOM 661 C C . LEU A 1 82 ? -5.124 -15.995 18.627 1.00 78.06 82 LEU A C 1
ATOM 663 O O . LEU A 1 82 ? -5.994 -15.259 18.176 1.00 78.06 82 LEU A O 1
ATOM 667 N N . SER A 1 83 ? -4.752 -15.948 19.908 1.00 77.50 83 SER A N 1
ATOM 668 C CA . SER A 1 83 ? -5.356 -15.029 20.883 1.00 77.50 83 SER A CA 1
ATOM 669 C C . SER A 1 83 ? -5.102 -13.557 20.533 1.00 77.50 83 SER A C 1
ATOM 671 O O . SER A 1 83 ? -5.986 -12.717 20.695 1.00 77.50 83 SER A O 1
ATOM 673 N N . TYR A 1 84 ? -3.918 -13.227 20.008 1.00 76.12 84 TYR A N 1
ATOM 674 C CA . TYR A 1 84 ? -3.599 -11.880 19.532 1.00 76.12 84 TYR A CA 1
ATOM 675 C C . TYR A 1 84 ? -4.393 -11.514 18.269 1.00 76.12 84 TYR A C 1
ATOM 677 O O . TYR A 1 84 ? -4.948 -10.420 18.179 1.00 76.12 84 TYR A O 1
ATOM 685 N N . LEU A 1 85 ? -4.490 -12.436 17.308 1.00 79.56 85 LEU A N 1
ATOM 686 C CA . LEU A 1 85 ? -5.288 -12.291 16.090 1.00 79.56 85 LEU A CA 1
ATOM 687 C C . LEU A 1 85 ? -6.775 -12.142 16.411 1.00 79.56 85 LEU A C 1
ATOM 689 O O . LEU A 1 85 ? -7.450 -11.356 15.758 1.00 79.56 85 LEU A O 1
ATOM 693 N N . GLU A 1 86 ? -7.280 -12.866 17.407 1.00 79.00 86 GLU A N 1
ATOM 694 C CA . GLU A 1 86 ? -8.666 -12.766 17.857 1.00 79.00 86 GLU A CA 1
ATOM 695 C C . GLU A 1 86 ? -8.939 -11.412 18.521 1.00 79.00 86 GLU A C 1
ATOM 697 O O . GLU A 1 86 ? -9.919 -10.749 18.182 1.00 79.00 86 GLU A O 1
ATOM 702 N N . SER A 1 87 ? -8.012 -10.944 19.361 1.00 80.88 87 SER A N 1
ATOM 703 C CA . SER A 1 87 ? -8.096 -9.636 20.021 1.00 80.88 87 SER A CA 1
ATOM 704 C C . SER A 1 87 ? -8.016 -8.456 19.033 1.00 80.88 87 SER A C 1
ATOM 706 O O . SER A 1 87 ? -8.769 -7.491 19.150 1.00 80.88 87 SER A O 1
ATOM 708 N N . TYR A 1 88 ? -7.167 -8.543 17.999 1.00 80.75 88 TYR A N 1
ATOM 709 C CA . TYR A 1 88 ? -6.962 -7.477 16.999 1.00 80.75 88 TYR A CA 1
ATOM 710 C C . TYR A 1 88 ? -7.614 -7.747 15.635 1.00 80.75 88 TYR A C 1
ATOM 712 O O . TYR A 1 88 ? -7.300 -7.063 14.653 1.00 80.75 88 TYR A O 1
ATOM 720 N N . ARG A 1 89 ? -8.545 -8.707 15.554 1.00 82.06 89 ARG A N 1
ATOM 721 C CA . ARG A 1 89 ? -9.139 -9.203 14.298 1.00 82.06 89 ARG A CA 1
ATOM 722 C C . ARG A 1 89 ? -9.581 -8.077 13.369 1.00 82.06 89 ARG A C 1
ATOM 724 O O . ARG A 1 89 ? -9.268 -8.079 12.183 1.00 82.06 89 ARG A O 1
ATOM 731 N N . GLN A 1 90 ? -10.281 -7.094 13.922 1.00 81.25 90 GLN A N 1
ATOM 732 C CA . GLN A 1 90 ? -10.861 -5.995 13.161 1.00 81.25 90 GLN A CA 1
ATOM 733 C C . GLN A 1 90 ? -9.791 -5.077 12.540 1.00 81.25 90 GLN A C 1
ATOM 735 O O . GLN A 1 90 ? -9.855 -4.765 11.352 1.00 81.25 90 GLN A O 1
ATOM 740 N N . HIS A 1 91 ? -8.760 -4.701 13.302 1.00 83.81 91 HIS A N 1
ATOM 741 C CA . HIS A 1 91 ? -7.655 -3.877 12.798 1.00 83.81 91 HIS A CA 1
ATOM 742 C C . HIS A 1 91 ? -6.869 -4.584 11.689 1.00 83.81 91 HIS A C 1
ATOM 744 O O . HIS A 1 91 ? -6.509 -3.963 10.688 1.00 83.81 91 HIS A O 1
ATOM 750 N N . ILE A 1 92 ? -6.630 -5.887 11.851 1.00 85.44 92 ILE A N 1
ATOM 751 C CA . ILE A 1 92 ? -5.879 -6.695 10.885 1.00 85.44 92 ILE A CA 1
ATOM 752 C C . ILE A 1 92 ? -6.644 -6.818 9.569 1.00 85.44 92 ILE A C 1
ATOM 754 O O . ILE A 1 92 ? -6.044 -6.658 8.510 1.00 85.44 92 ILE A O 1
ATOM 758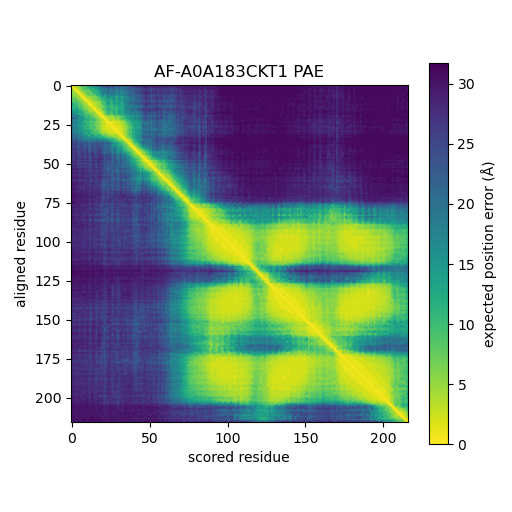 N N . VAL A 1 93 ? -7.962 -7.033 9.620 1.00 85.75 93 VAL A N 1
ATOM 759 C CA . VAL A 1 93 ? -8.806 -7.101 8.416 1.00 85.75 93 VAL A CA 1
ATOM 760 C C . VAL A 1 93 ? -8.771 -5.785 7.640 1.00 85.75 93 VAL A C 1
ATOM 762 O O . VAL A 1 93 ? -8.601 -5.801 6.423 1.00 85.75 93 VAL A O 1
ATOM 765 N N . VAL A 1 94 ? -8.864 -4.641 8.322 1.00 85.12 94 VAL A N 1
ATOM 766 C CA . VAL A 1 94 ? -8.802 -3.325 7.663 1.00 85.12 94 VAL A CA 1
ATOM 767 C C . VAL A 1 94 ? -7.444 -3.086 7.005 1.00 85.12 94 VAL A C 1
ATOM 769 O O . VAL A 1 94 ? -7.390 -2.655 5.854 1.00 85.12 94 VAL A O 1
ATOM 772 N N . LEU A 1 95 ? -6.346 -3.395 7.701 1.00 88.69 95 LEU A N 1
ATOM 773 C CA . LEU A 1 95 ? -5.004 -3.279 7.125 1.00 88.69 95 LEU A CA 1
ATOM 774 C C . LEU A 1 95 ? -4.817 -4.223 5.938 1.00 88.69 95 LEU A C 1
ATOM 776 O O . LEU A 1 95 ? -4.286 -3.814 4.908 1.00 88.69 95 LEU A O 1
ATOM 780 N N . PHE A 1 96 ? -5.292 -5.462 6.055 1.00 89.44 96 PHE A N 1
ATOM 781 C CA . PHE A 1 96 ? -5.258 -6.429 4.968 1.00 89.44 96 PHE A CA 1
ATOM 782 C C . PHE A 1 96 ? -6.013 -5.914 3.739 1.00 89.44 96 PHE A C 1
ATOM 784 O O . PHE A 1 96 ? -5.458 -5.930 2.645 1.00 89.44 96 PHE A O 1
ATOM 791 N N . LEU A 1 97 ? -7.231 -5.393 3.914 1.00 89.50 97 LEU A N 1
ATOM 792 C CA . LEU A 1 97 ? -8.012 -4.798 2.827 1.00 89.50 97 LEU A CA 1
ATOM 793 C C . LEU A 1 97 ? -7.304 -3.588 2.209 1.00 89.50 97 LEU A C 1
ATOM 795 O O . LEU A 1 97 ? -7.267 -3.468 0.989 1.00 89.50 97 LEU A O 1
ATOM 799 N N . PHE A 1 98 ? -6.699 -2.721 3.022 1.00 91.25 98 PHE A N 1
ATOM 800 C CA . PHE A 1 98 ? -5.928 -1.577 2.533 1.00 91.25 98 PHE A CA 1
ATOM 801 C C . PHE A 1 98 ? -4.752 -2.007 1.642 1.00 91.25 98 PHE A C 1
ATOM 803 O O . PHE A 1 98 ? -4.605 -1.502 0.525 1.00 91.25 98 PHE A O 1
ATOM 810 N N . PHE A 1 99 ? -3.941 -2.966 2.099 1.00 92.75 99 PHE A N 1
ATOM 811 C CA . PHE A 1 99 ? -2.825 -3.487 1.308 1.00 92.75 99 PHE A CA 1
ATOM 812 C C . PHE A 1 99 ? -3.299 -4.282 0.089 1.00 92.75 99 PHE A C 1
ATOM 814 O O . PHE A 1 99 ? -2.683 -4.181 -0.970 1.00 92.75 99 PHE A O 1
ATOM 821 N N . ALA A 1 100 ? -4.405 -5.020 0.201 1.00 94.31 100 ALA A N 1
ATOM 822 C CA . ALA A 1 100 ? -5.010 -5.731 -0.918 1.00 94.31 100 ALA A CA 1
ATOM 823 C C . ALA A 1 100 ? -5.496 -4.758 -2.000 1.00 94.31 100 ALA A C 1
ATOM 825 O O . ALA A 1 100 ? -5.176 -4.956 -3.166 1.00 94.31 100 ALA A O 1
ATOM 826 N N . CYS A 1 101 ? -6.191 -3.675 -1.637 1.00 93.31 101 CYS A N 1
ATOM 827 C CA . CYS A 1 101 ? -6.607 -2.634 -2.579 1.00 93.31 101 CYS A CA 1
ATOM 828 C C . CYS A 1 101 ? -5.405 -1.974 -3.264 1.00 93.31 101 CYS A C 1
ATOM 830 O O . CYS A 1 101 ? -5.398 -1.838 -4.486 1.00 93.31 101 CYS A O 1
ATOM 832 N N . ASN A 1 102 ? -4.360 -1.633 -2.504 1.00 93.75 102 ASN A N 1
ATOM 833 C CA . ASN A 1 102 ? -3.120 -1.096 -3.067 1.00 93.75 102 ASN A CA 1
ATOM 834 C C . ASN A 1 102 ? -2.455 -2.066 -4.052 1.00 93.75 102 ASN A C 1
ATOM 836 O O . ASN A 1 102 ? -2.086 -1.678 -5.161 1.00 93.75 102 ASN A O 1
ATOM 840 N N . ALA A 1 103 ? -2.349 -3.342 -3.674 1.00 93.56 103 ALA A N 1
ATOM 841 C CA . ALA A 1 103 ? -1.808 -4.382 -4.536 1.00 93.56 103 ALA A CA 1
ATOM 842 C C . ALA A 1 103 ? -2.671 -4.586 -5.786 1.00 93.56 103 ALA A C 1
ATOM 844 O O . ALA A 1 103 ? -2.119 -4.719 -6.870 1.00 93.56 103 ALA A O 1
ATOM 845 N N . LEU A 1 104 ? -4.001 -4.564 -5.668 1.00 94.88 104 LEU A N 1
ATOM 846 C CA . LEU A 1 104 ? -4.925 -4.699 -6.794 1.00 94.88 104 LEU A CA 1
ATOM 847 C C . LEU A 1 104 ? -4.789 -3.539 -7.780 1.00 94.88 104 LEU A C 1
ATOM 849 O O . LEU A 1 104 ? -4.641 -3.794 -8.968 1.00 94.88 104 LEU A O 1
ATOM 853 N N . VAL A 1 105 ? -4.779 -2.288 -7.311 1.00 93.62 105 VAL A N 1
ATOM 854 C CA . VAL A 1 105 ? -4.601 -1.109 -8.181 1.00 93.62 105 VAL A CA 1
ATOM 855 C C . VAL A 1 105 ? 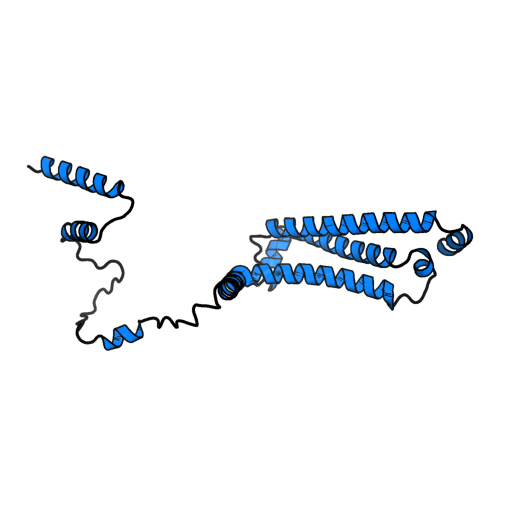-3.231 -1.138 -8.863 1.00 93.62 105 VAL A C 1
ATOM 857 O O . VAL A 1 105 ? -3.121 -0.883 -10.064 1.00 93.62 105 VAL A O 1
ATOM 860 N N . PHE A 1 106 ? -2.181 -1.495 -8.119 1.00 92.38 106 PHE A N 1
ATOM 861 C CA . PHE A 1 106 ? -0.840 -1.629 -8.678 1.00 92.38 106 PHE A CA 1
ATOM 862 C C . PHE A 1 106 ? -0.766 -2.756 -9.718 1.00 92.38 106 PHE A C 1
ATOM 864 O O . PHE A 1 106 ? -0.238 -2.543 -10.810 1.00 92.38 106 PHE A O 1
ATOM 871 N N . LEU A 1 107 ? -1.293 -3.942 -9.399 1.00 91.00 107 LEU A N 1
ATOM 872 C CA . LEU A 1 107 ? -1.250 -5.126 -10.257 1.00 91.00 107 LEU A CA 1
ATOM 873 C C . LEU A 1 107 ? -2.152 -4.992 -11.479 1.00 91.00 107 LEU A C 1
ATOM 875 O O . LEU A 1 107 ? -1.735 -5.422 -12.546 1.00 91.00 107 LEU A O 1
ATOM 879 N N . GLU A 1 108 ? -3.329 -4.378 -11.359 1.00 90.88 108 GLU A N 1
ATOM 880 C CA . GLU A 1 108 ? -4.218 -4.087 -12.491 1.00 90.88 108 GLU A CA 1
ATOM 881 C C . GLU A 1 108 ? -3.472 -3.254 -13.531 1.00 90.88 108 GLU A C 1
ATOM 883 O O . GLU A 1 108 ? -3.332 -3.674 -14.681 1.00 90.88 108 GLU A O 1
ATOM 888 N N . ARG A 1 109 ? -2.863 -2.139 -13.109 1.00 88.12 109 ARG A N 1
ATOM 889 C CA . ARG A 1 109 ? -2.060 -1.314 -14.017 1.00 88.12 109 ARG A CA 1
ATOM 890 C C . ARG A 1 109 ? -0.818 -2.034 -14.504 1.00 88.12 109 ARG A C 1
ATOM 892 O O . ARG A 1 109 ? -0.512 -1.980 -15.693 1.00 88.12 109 ARG A O 1
ATOM 899 N N . PHE A 1 110 ? -0.099 -2.719 -13.627 1.00 85.81 110 PHE A N 1
ATOM 900 C CA . PHE A 1 110 ? 1.099 -3.448 -14.021 1.00 85.81 110 PHE A CA 1
ATOM 901 C C . PHE A 1 110 ? 0.789 -4.523 -15.069 1.00 85.81 110 PHE A C 1
ATOM 903 O O . PHE A 1 110 ? 1.516 -4.637 -16.054 1.00 85.81 110 PHE A O 1
ATOM 910 N N . TRP A 1 111 ? -0.299 -5.274 -14.892 1.00 85.75 111 TRP A N 1
ATOM 911 C CA . TRP A 1 111 ? -0.738 -6.316 -15.813 1.00 85.75 111 TRP A CA 1
ATOM 912 C C . TRP A 1 111 ? -1.214 -5.727 -17.135 1.00 85.75 111 TRP A C 1
ATOM 914 O O . TRP A 1 111 ? -0.740 -6.160 -18.184 1.00 85.75 111 TRP A O 1
ATOM 924 N N . TYR A 1 112 ? -2.046 -4.684 -17.093 1.00 83.56 112 TYR A N 1
ATOM 925 C CA . TYR A 1 112 ? -2.527 -3.978 -18.282 1.00 83.56 112 TYR A CA 1
ATOM 926 C C . TYR A 1 112 ? -1.364 -3.489 -19.162 1.00 83.56 112 TYR A C 1
ATOM 928 O O . TYR A 1 112 ? -1.300 -3.763 -20.361 1.00 83.56 112 TYR A O 1
ATOM 936 N N . TYR A 1 113 ? -0.365 -2.834 -18.556 1.00 75.94 113 TYR A N 1
ATOM 937 C CA . TYR A 1 113 ? 0.810 -2.343 -19.286 1.00 75.94 113 TYR A CA 1
ATOM 938 C C . TYR A 1 113 ? 1.807 -3.446 -19.673 1.00 75.94 113 TYR A C 1
ATOM 940 O O . TYR A 1 113 ? 2.628 -3.224 -20.566 1.00 75.94 113 TYR A O 1
ATOM 948 N N . ARG A 1 114 ? 1.762 -4.621 -19.030 1.00 72.69 114 ARG A N 1
ATOM 949 C CA . ARG A 1 114 ? 2.667 -5.741 -19.329 1.00 72.69 114 ARG A CA 1
ATOM 950 C C . ARG A 1 114 ? 2.119 -6.705 -20.382 1.00 72.69 114 ARG A C 1
ATOM 952 O O . ARG A 1 114 ? 2.918 -7.185 -21.188 1.00 72.69 114 ARG A O 1
ATOM 959 N N . TYR A 1 115 ? 0.813 -6.969 -20.375 1.00 69.31 115 TYR A N 1
ATOM 960 C CA . TYR A 1 115 ? 0.168 -8.000 -21.193 1.00 69.31 115 TYR A CA 1
ATOM 961 C C . TYR A 1 115 ? -0.821 -7.456 -22.236 1.00 69.31 115 TYR A C 1
ATOM 963 O O . TYR A 1 115 ? -0.822 -7.977 -23.344 1.00 69.31 115 TYR A O 1
ATOM 971 N N . GLU A 1 116 ? -1.620 -6.423 -21.935 1.00 62.34 116 GLU A N 1
ATOM 972 C CA . GLU A 1 116 ? -2.728 -5.984 -22.816 1.00 62.34 116 GLU A CA 1
ATOM 973 C C . GLU A 1 116 ? -2.380 -4.834 -23.774 1.00 62.34 116 GLU A C 1
ATOM 975 O O . GLU A 1 116 ? -3.002 -4.696 -24.826 1.00 62.34 116 GLU A O 1
ATOM 980 N N . ASN A 1 117 ? -1.358 -4.025 -23.484 1.00 55.97 117 ASN A N 1
ATOM 981 C CA . ASN A 1 117 ? -0.910 -2.986 -24.418 1.00 55.97 117 ASN A CA 1
ATOM 982 C C . ASN A 1 117 ? -0.042 -3.572 -25.551 1.00 55.97 117 ASN A C 1
ATOM 984 O O . ASN A 1 117 ? 1.191 -3.497 -25.547 1.00 55.97 117 ASN A O 1
ATOM 988 N N . GLU A 1 118 ? -0.716 -4.148 -26.547 1.00 47.22 118 GLU A N 1
ATOM 989 C CA . GLU A 1 118 ? -0.134 -4.665 -27.795 1.00 47.22 118 GLU A CA 1
ATOM 990 C C . GLU A 1 118 ? 0.267 -3.551 -28.788 1.00 47.22 118 GLU A C 1
ATOM 992 O O . GLU A 1 118 ? 1.032 -3.790 -29.717 1.00 47.22 118 GLU A O 1
ATOM 997 N N . HIS A 1 119 ? -0.144 -2.300 -28.555 1.00 49.69 119 HIS A N 1
ATOM 998 C CA . HIS A 1 119 ? 0.141 -1.182 -29.456 1.00 49.69 119 HIS A CA 1
ATOM 999 C C . HIS A 1 119 ? 1.086 -0.158 -28.804 1.00 49.69 119 HIS A C 1
ATOM 1001 O O . HIS A 1 119 ? 0.702 0.496 -27.836 1.00 49.69 119 HIS A O 1
ATOM 1007 N N . ARG A 1 120 ? 2.267 0.031 -29.423 1.00 50.88 120 ARG A N 1
ATOM 1008 C CA . ARG A 1 120 ? 3.204 1.187 -29.376 1.00 50.88 120 ARG A CA 1
ATOM 1009 C C . ARG A 1 120 ? 4.593 0.901 -28.776 1.00 50.88 120 ARG A C 1
ATOM 1011 O O . ARG A 1 120 ? 4.757 0.421 -27.654 1.00 50.88 120 ARG A O 1
ATOM 1018 N N . ASP A 1 121 ? 5.597 1.312 -29.545 1.00 53.28 121 ASP A N 1
ATOM 1019 C CA . ASP A 1 121 ? 7.057 1.191 -29.406 1.00 53.28 121 ASP A CA 1
ATOM 1020 C C . ASP A 1 121 ? 7.690 1.601 -28.060 1.00 53.28 121 ASP A C 1
ATOM 1022 O O . ASP A 1 121 ? 8.845 1.270 -27.787 1.00 53.28 121 ASP A O 1
ATOM 1026 N N . LEU A 1 122 ? 6.929 2.238 -27.166 1.00 53.41 122 LEU A N 1
ATOM 1027 C CA . LEU A 1 122 ? 7.346 2.664 -25.822 1.00 53.41 122 LEU A CA 1
ATOM 1028 C C . LEU A 1 122 ? 7.949 1.526 -24.980 1.00 53.41 122 LEU A C 1
ATOM 1030 O O . LEU A 1 122 ? 8.922 1.728 -24.251 1.00 53.41 122 LEU A O 1
ATOM 1034 N N . ARG A 1 123 ? 7.415 0.304 -25.095 1.00 53.75 123 ARG A N 1
ATOM 1035 C CA . ARG A 1 123 ? 7.903 -0.859 -24.330 1.00 53.75 123 ARG A CA 1
ATOM 1036 C C . ARG A 1 123 ? 9.246 -1.392 -24.837 1.00 53.75 123 ARG A C 1
ATOM 1038 O O . ARG A 1 123 ? 10.030 -1.889 -24.030 1.00 53.75 123 ARG A O 1
ATOM 1045 N N . ARG A 1 124 ? 9.529 -1.266 -26.139 1.00 55.16 124 ARG A N 1
ATOM 1046 C CA . ARG A 1 124 ? 10.804 -1.696 -26.740 1.00 55.16 124 ARG A CA 1
ATOM 1047 C C . ARG A 1 124 ? 11.967 -0.797 -26.303 1.00 55.16 124 ARG A C 1
ATOM 1049 O O . ARG A 1 124 ? 13.100 -1.261 -26.260 1.00 55.16 124 ARG A O 1
ATOM 1056 N N . VAL A 1 125 ? 11.666 0.453 -25.943 1.00 54.44 125 VAL A N 1
ATOM 1057 C CA . VAL A 1 125 ? 12.649 1.488 -25.595 1.00 54.44 125 VAL A CA 1
ATOM 1058 C C . VAL A 1 125 ? 12.812 1.666 -24.079 1.00 54.44 125 VAL A C 1
ATOM 1060 O O . VAL A 1 125 ? 13.934 1.775 -23.595 1.00 54.44 125 VAL A O 1
ATOM 1063 N N . MET A 1 126 ? 11.722 1.659 -23.303 1.00 58.50 126 MET A N 1
ATOM 1064 C CA . MET A 1 126 ? 11.759 2.008 -21.870 1.00 58.50 126 MET A CA 1
ATOM 1065 C C . MET A 1 126 ? 11.523 0.817 -20.915 1.00 58.50 126 MET A C 1
ATOM 1067 O O . MET A 1 126 ? 11.754 0.933 -19.709 1.00 58.50 126 MET A O 1
ATOM 1071 N N . GLY A 1 127 ? 11.156 -0.360 -21.438 1.00 66.38 127 GLY A N 1
ATOM 1072 C CA . GLY A 1 127 ? 11.148 -1.631 -20.702 1.00 66.38 127 GLY A CA 1
ATOM 1073 C C . GLY A 1 127 ? 10.125 -1.734 -19.559 1.00 66.38 127 GLY A C 1
ATOM 1074 O O . GLY A 1 127 ? 9.085 -1.077 -19.549 1.00 66.38 127 GLY A O 1
ATOM 1075 N N . VAL A 1 128 ? 10.425 -2.594 -18.574 1.00 72.75 128 VAL A N 1
ATOM 1076 C CA . VAL A 1 128 ? 9.562 -2.877 -17.401 1.00 72.75 128 VAL A CA 1
ATOM 1077 C C . VAL A 1 128 ? 9.407 -1.651 -16.484 1.00 72.75 128 VAL A C 1
ATOM 1079 O O . VAL A 1 128 ? 8.443 -1.570 -15.722 1.00 72.75 128 VAL A O 1
ATOM 1082 N N . GLY A 1 129 ? 10.308 -0.667 -16.596 1.00 77.94 129 GLY A N 1
ATOM 1083 C CA . GLY A 1 129 ? 10.302 0.557 -15.794 1.00 77.94 129 GLY A CA 1
ATOM 1084 C C . GLY A 1 129 ? 8.997 1.344 -15.910 1.00 77.94 129 GLY A C 1
ATOM 1085 O O . GLY A 1 129 ? 8.438 1.723 -14.888 1.00 77.94 129 GLY A O 1
ATOM 1086 N N . ILE A 1 130 ? 8.437 1.508 -17.116 1.00 82.31 130 ILE A N 1
ATOM 1087 C CA . ILE A 1 130 ? 7.168 2.240 -17.301 1.00 82.31 130 ILE A CA 1
ATOM 1088 C C . ILE A 1 130 ? 6.011 1.561 -16.580 1.00 82.31 130 ILE A C 1
ATOM 1090 O O . ILE A 1 130 ? 5.220 2.242 -15.928 1.00 82.31 130 ILE A O 1
ATOM 1094 N N . ALA A 1 131 ? 5.890 0.237 -16.700 1.00 85.31 131 ALA A N 1
ATOM 1095 C CA . ALA A 1 131 ? 4.796 -0.496 -16.069 1.00 85.31 131 ALA A CA 1
ATOM 1096 C C . ALA A 1 131 ? 4.823 -0.306 -14.544 1.00 85.31 131 ALA A C 1
ATOM 1098 O O . ALA A 1 131 ? 3.782 -0.066 -13.934 1.00 85.31 131 ALA A O 1
ATOM 1099 N N . ILE A 1 132 ? 6.023 -0.317 -13.949 1.00 86.81 132 ILE A N 1
ATOM 1100 C CA . ILE A 1 132 ? 6.225 -0.049 -12.519 1.00 86.81 132 ILE A CA 1
ATOM 1101 C C . ILE A 1 132 ? 5.890 1.409 -12.187 1.00 86.81 132 ILE A C 1
ATOM 1103 O O . ILE A 1 132 ? 5.120 1.650 -11.261 1.00 86.81 132 ILE A O 1
ATOM 1107 N N . THR A 1 133 ? 6.400 2.382 -12.947 1.00 90.31 133 THR A N 1
ATOM 1108 C CA . THR A 1 133 ? 6.159 3.814 -12.696 1.00 90.31 133 THR A CA 1
ATOM 1109 C C . THR A 1 133 ? 4.675 4.170 -12.772 1.00 90.31 133 THR A C 1
ATOM 1111 O O . THR A 1 133 ? 4.187 4.932 -11.934 1.00 90.31 133 THR A O 1
ATOM 1114 N N . ARG A 1 134 ? 3.938 3.610 -13.745 1.00 89.12 134 ARG A N 1
ATOM 1115 C CA . ARG A 1 134 ? 2.493 3.848 -13.904 1.00 89.12 134 ARG A CA 1
ATOM 1116 C C . ARG A 1 134 ? 1.660 3.118 -12.855 1.00 89.12 134 ARG A C 1
ATOM 1118 O O . ARG A 1 134 ? 0.699 3.702 -12.363 1.00 89.12 134 ARG A O 1
ATOM 1125 N N . GLY A 1 135 ? 2.036 1.892 -12.486 1.00 91.12 135 GLY A N 1
ATOM 1126 C CA . GLY A 1 135 ? 1.408 1.178 -11.371 1.00 91.12 135 GLY A CA 1
ATOM 1127 C C . GLY A 1 135 ? 1.604 1.911 -10.044 1.00 91.12 135 GLY A C 1
ATOM 1128 O O . GLY A 1 135 ? 0.639 2.146 -9.321 1.00 91.12 135 GLY A O 1
ATOM 1129 N N . ALA A 1 136 ? 2.832 2.362 -9.766 1.00 93.38 136 ALA A N 1
ATOM 1130 C CA . ALA A 1 136 ? 3.156 3.137 -8.570 1.00 93.38 136 ALA A CA 1
ATOM 1131 C C . ALA A 1 136 ? 2.414 4.482 -8.534 1.00 93.38 136 ALA A C 1
ATOM 1133 O O . ALA A 1 136 ? 1.944 4.878 -7.474 1.00 93.38 136 ALA A O 1
ATOM 1134 N N . ALA A 1 137 ? 2.242 5.156 -9.678 1.00 93.88 137 ALA A N 1
ATOM 1135 C CA . ALA A 1 137 ? 1.459 6.391 -9.762 1.00 93.88 137 ALA A CA 1
ATOM 1136 C C . ALA A 1 137 ? -0.026 6.175 -9.415 1.00 93.88 137 ALA A C 1
ATOM 1138 O O . ALA A 1 137 ? -0.632 7.000 -8.729 1.00 93.88 137 ALA A O 1
ATOM 1139 N N . ALA A 1 138 ? -0.617 5.072 -9.885 1.00 93.94 138 ALA A N 1
ATOM 1140 C CA . ALA A 1 138 ? -2.010 4.740 -9.599 1.00 93.94 138 ALA A CA 1
ATOM 1141 C C . ALA A 1 138 ? -2.220 4.391 -8.117 1.00 93.94 138 ALA A C 1
ATOM 1143 O O . ALA A 1 138 ? -3.138 4.926 -7.498 1.00 93.94 138 ALA A O 1
ATOM 1144 N N . ALA A 1 139 ? -1.333 3.572 -7.538 1.00 94.81 139 ALA A N 1
ATOM 1145 C CA . ALA A 1 139 ? -1.345 3.259 -6.108 1.00 94.81 139 ALA A CA 1
ATOM 1146 C C . ALA A 1 139 ? -1.142 4.521 -5.247 1.00 94.81 139 ALA A C 1
ATOM 1148 O O . ALA A 1 139 ? -1.924 4.785 -4.339 1.00 94.81 139 ALA A O 1
ATOM 1149 N N . LEU A 1 140 ? -0.186 5.383 -5.614 1.00 95.12 140 LEU A N 1
ATOM 1150 C CA . LEU A 1 140 ? 0.037 6.664 -4.940 1.00 95.12 140 LEU A CA 1
ATOM 1151 C C . LEU A 1 140 ? -1.203 7.568 -4.983 1.00 95.12 140 LEU A C 1
ATOM 1153 O O . LEU A 1 140 ? -1.554 8.182 -3.981 1.00 95.12 140 LEU A O 1
ATOM 1157 N N . SER A 1 141 ? -1.886 7.648 -6.128 1.00 95.06 141 SER A N 1
ATOM 1158 C CA . SER A 1 141 ? -3.107 8.459 -6.263 1.00 95.06 141 SER A CA 1
ATOM 1159 C C . SER A 1 141 ? -4.233 7.944 -5.363 1.00 95.06 141 SER A C 1
ATOM 1161 O O . SER A 1 141 ? -4.962 8.738 -4.768 1.00 95.06 141 SER A O 1
ATOM 1163 N N . PHE A 1 142 ? -4.354 6.621 -5.236 1.00 94.50 142 PHE A N 1
ATOM 1164 C CA . PHE A 1 142 ? -5.298 5.983 -4.322 1.00 94.50 142 PHE A CA 1
ATOM 1165 C C . PHE A 1 142 ? -4.966 6.291 -2.855 1.00 94.50 142 PHE A C 1
ATOM 1167 O O . PHE A 1 142 ? -5.841 6.744 -2.113 1.00 94.50 142 PHE A O 1
ATOM 1174 N N . ASP A 1 143 ? -3.704 6.141 -2.452 1.00 94.75 143 ASP A N 1
ATOM 1175 C CA . ASP A 1 143 ? -3.262 6.449 -1.089 1.00 94.75 143 ASP A CA 1
ATOM 1176 C C . ASP A 1 143 ? -3.450 7.930 -0.734 1.00 94.75 143 ASP A C 1
ATOM 1178 O O . ASP A 1 143 ? -3.890 8.256 0.370 1.00 94.75 143 ASP A O 1
ATOM 1182 N N . LEU A 1 144 ? -3.184 8.843 -1.674 1.00 94.62 144 LEU A N 1
ATOM 1183 C CA . LEU A 1 144 ? -3.408 10.280 -1.489 1.00 94.62 144 LEU A CA 1
ATOM 1184 C C . LEU A 1 144 ? -4.900 10.652 -1.412 1.00 94.62 144 LEU A C 1
ATOM 1186 O O . LEU A 1 144 ? -5.258 11.631 -0.758 1.00 94.62 144 LEU A O 1
ATOM 1190 N N . ALA A 1 145 ? -5.793 9.881 -2.031 1.00 93.62 145 ALA A N 1
ATOM 1191 C CA . ALA A 1 145 ? -7.231 10.054 -1.827 1.00 93.62 145 ALA A CA 1
ATOM 1192 C C . ALA A 1 145 ? -7.655 9.554 -0.434 1.00 93.62 145 ALA A C 1
ATOM 1194 O O . ALA A 1 145 ? -8.387 10.239 0.287 1.00 93.62 145 ALA A O 1
ATOM 1195 N N . LEU A 1 146 ? -7.148 8.387 -0.022 1.00 90.69 146 LEU A N 1
ATOM 1196 C CA . LEU A 1 146 ? -7.433 7.804 1.290 1.00 90.69 146 LEU A CA 1
ATOM 1197 C C . LEU A 1 146 ? -6.892 8.651 2.446 1.00 90.69 146 LEU A C 1
ATOM 1199 O O . LEU A 1 146 ? -7.581 8.826 3.450 1.00 90.69 146 LEU A O 1
ATOM 1203 N N . ILE A 1 147 ? -5.692 9.216 2.325 1.00 91.94 147 ILE A N 1
ATOM 1204 C CA . ILE A 1 147 ? -5.101 10.022 3.398 1.00 91.94 147 ILE A CA 1
ATOM 1205 C C . ILE A 1 147 ? -5.947 11.270 3.693 1.00 91.94 147 ILE A C 1
ATOM 1207 O O . ILE A 1 147 ? -6.134 11.614 4.860 1.00 91.94 147 ILE A O 1
ATOM 1211 N N . LEU A 1 148 ? -6.544 11.897 2.674 1.00 90.94 148 LEU A N 1
ATOM 1212 C CA . LEU A 1 148 ? -7.483 13.007 2.861 1.00 90.94 148 LEU A CA 1
ATOM 1213 C C . LEU A 1 148 ? -8.783 12.532 3.515 1.00 90.94 148 LEU A C 1
ATOM 1215 O O . LEU A 1 148 ? -9.254 13.150 4.472 1.00 90.94 148 LEU A O 1
ATOM 1219 N N . LEU A 1 149 ? -9.310 11.389 3.065 1.00 87.56 149 LEU A N 1
ATOM 1220 C CA . LEU A 1 149 ? -10.512 10.776 3.633 1.00 87.56 149 LEU A CA 1
ATOM 1221 C C . LEU A 1 149 ? -10.378 10.547 5.150 1.00 87.56 149 LEU A C 1
ATOM 1223 O O . LEU A 1 149 ? -11.319 10.809 5.896 1.00 87.56 149 LEU A O 1
ATOM 1227 N N . THR A 1 150 ? -9.193 10.142 5.620 1.00 86.88 150 THR A N 1
ATOM 1228 C CA . THR A 1 150 ? -8.921 9.896 7.053 1.00 86.88 150 THR A CA 1
ATOM 1229 C C . THR A 1 150 ? -8.857 11.151 7.934 1.00 86.88 150 THR A C 1
ATOM 1231 O O . THR A 1 150 ? -8.872 11.033 9.158 1.00 86.88 150 THR A O 1
ATOM 1234 N N . VAL A 1 151 ? -8.799 12.354 7.353 1.00 87.56 151 VAL A N 1
ATOM 1235 C CA . VAL A 1 151 ? -8.774 13.627 8.104 1.00 87.56 151 VAL A CA 1
ATOM 1236 C C . VAL A 1 151 ? -10.143 14.322 8.073 1.00 87.56 151 VAL A C 1
ATOM 1238 O O . VAL A 1 151 ? -10.472 15.114 8.962 1.00 87.56 151 VAL A O 1
ATOM 1241 N N . CYS A 1 152 ? -10.989 13.991 7.094 1.00 88.25 152 CYS A N 1
ATOM 1242 C CA . CYS A 1 152 ? -12.338 14.529 6.950 1.00 88.25 152 CYS A CA 1
ATOM 1243 C C . CYS A 1 152 ? -13.305 13.959 8.004 1.00 88.25 152 CYS A C 1
ATOM 1245 O O . CYS A 1 152 ? -14.038 13.004 7.748 1.00 88.25 152 CYS A O 1
ATOM 1247 N N . ARG A 1 153 ? -13.361 14.597 9.181 1.00 83.25 153 ARG A N 1
ATOM 1248 C CA . ARG A 1 153 ? -14.191 14.164 10.325 1.00 83.25 153 ARG A CA 1
ATOM 1249 C C . ARG A 1 153 ? -15.672 13.949 9.985 1.00 83.25 153 ARG A C 1
ATOM 1251 O O . ARG A 1 153 ? -16.233 12.954 10.417 1.00 83.25 153 ARG A O 1
ATOM 1258 N N . ASN A 1 154 ? -16.289 14.817 9.178 1.00 85.44 154 ASN A N 1
ATOM 1259 C CA . ASN A 1 154 ? -17.706 14.670 8.807 1.00 85.44 154 ASN A CA 1
ATOM 1260 C C . ASN A 1 154 ? -17.965 13.413 7.960 1.00 85.44 154 ASN A C 1
ATOM 1262 O O . ASN A 1 154 ? -18.966 12.735 8.155 1.00 85.44 154 ASN A O 1
ATOM 1266 N N . VAL A 1 155 ? -17.051 13.085 7.042 1.00 82.25 155 VAL A N 1
ATOM 1267 C CA . VAL A 1 155 ? -17.158 11.885 6.196 1.00 82.25 155 VAL A CA 1
ATOM 1268 C C . VAL A 1 155 ? -16.902 10.626 7.022 1.00 82.25 155 VAL A C 1
ATOM 1270 O O . VAL A 1 155 ? -17.600 9.632 6.859 1.00 82.25 155 VAL A O 1
ATOM 1273 N N . LEU A 1 156 ? -15.958 10.695 7.961 1.00 82.44 156 LEU A N 1
ATOM 1274 C CA . LEU A 1 156 ? -15.687 9.648 8.946 1.00 82.44 156 LEU A CA 1
ATOM 1275 C C . LEU A 1 156 ? -16.911 9.316 9.809 1.00 82.44 156 LEU A C 1
ATOM 1277 O O . LEU A 1 156 ? -17.198 8.140 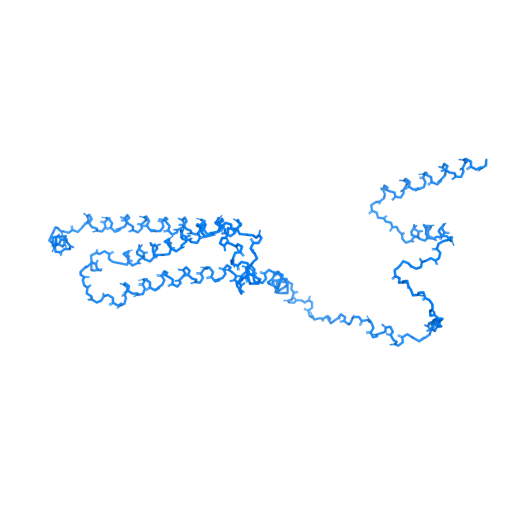10.019 1.00 82.44 156 LEU A O 1
ATOM 1281 N N . THR A 1 157 ? -17.656 10.324 10.268 1.00 82.00 157 THR A N 1
ATOM 1282 C CA . THR A 1 157 ? -18.897 10.107 11.028 1.00 82.00 157 THR A CA 1
ATOM 1283 C C . THR A 1 157 ? -19.973 9.432 10.175 1.00 82.00 157 THR A C 1
ATOM 1285 O O . THR A 1 157 ? -20.598 8.486 10.637 1.00 82.00 157 THR A O 1
ATOM 1288 N N . LEU A 1 158 ? -20.137 9.831 8.909 1.00 82.31 158 LEU A N 1
ATOM 1289 C CA . LEU A 1 158 ? -21.069 9.160 7.990 1.00 82.31 158 LEU A CA 1
ATOM 1290 C C . LEU A 1 158 ? -20.651 7.708 7.697 1.00 82.31 158 LEU A C 1
ATOM 1292 O O . LEU A 1 158 ? -21.486 6.810 7.642 1.00 82.31 158 LEU A O 1
ATOM 1296 N N . LEU A 1 159 ? -19.347 7.456 7.557 1.00 77.56 159 LEU A N 1
ATOM 1297 C CA . LEU A 1 159 ? -18.791 6.106 7.429 1.00 77.56 159 LEU A CA 1
ATOM 1298 C C . LEU A 1 159 ? -19.033 5.261 8.688 1.00 77.56 159 LEU A C 1
ATOM 1300 O O . LEU A 1 159 ? -19.280 4.064 8.550 1.00 77.56 159 LEU A O 1
ATOM 1304 N N . ARG A 1 160 ? -19.022 5.869 9.885 1.00 76.69 160 ARG A N 1
ATOM 1305 C CA . ARG A 1 160 ? -19.357 5.204 11.158 1.00 76.69 160 ARG A CA 1
ATOM 1306 C C . ARG A 1 160 ? -20.796 4.704 11.199 1.00 76.69 160 ARG A C 1
ATOM 1308 O O . ARG A 1 160 ? -21.044 3.642 11.751 1.00 76.69 160 ARG A O 1
ATOM 1315 N N . GLU A 1 161 ? -21.726 5.470 10.644 1.00 80.56 161 GLU A N 1
ATOM 1316 C CA . GLU A 1 161 ? -23.149 5.111 10.607 1.00 80.56 161 GLU A CA 1
ATOM 1317 C C . GLU A 1 161 ? -23.480 4.127 9.475 1.00 80.56 161 GLU A C 1
ATOM 1319 O O . GLU A 1 161 ? -24.537 3.500 9.472 1.00 80.56 161 GLU A O 1
ATOM 1324 N N . SER A 1 162 ? -22.569 3.969 8.512 1.00 79.31 162 SER A N 1
ATOM 1325 C CA . SER A 1 162 ? -22.681 2.967 7.455 1.00 79.31 162 SER A CA 1
ATOM 1326 C C . SER A 1 162 ? -22.313 1.564 7.953 1.00 79.31 162 SER A C 1
ATOM 1328 O O . SER A 1 162 ? -21.640 1.402 8.968 1.00 79.31 162 SER A O 1
ATOM 1330 N N . PHE A 1 163 ? -22.643 0.537 7.165 1.00 69.19 163 PHE A N 1
ATOM 1331 C CA . PHE A 1 163 ? -22.243 -0.855 7.419 1.00 69.19 163 PHE A CA 1
ATOM 1332 C C . PHE A 1 163 ? -20.730 -1.036 7.627 1.00 69.19 163 PHE A C 1
ATOM 1334 O O . PHE A 1 163 ? -20.307 -1.989 8.268 1.00 69.19 163 PHE A O 1
ATOM 1341 N N . VAL A 1 164 ? -19.904 -0.121 7.107 1.00 68.44 164 VAL A N 1
ATOM 1342 C CA . VAL A 1 164 ? -18.442 -0.152 7.257 1.00 68.44 164 VAL A CA 1
ATOM 1343 C C . VAL A 1 164 ? -18.007 0.252 8.669 1.00 68.44 164 VAL A C 1
ATOM 1345 O O . VAL A 1 164 ? -16.948 -0.180 9.115 1.00 68.44 164 VAL A O 1
ATOM 1348 N N . GLY A 1 165 ? -18.812 1.027 9.401 1.00 66.19 165 GLY A N 1
ATOM 1349 C CA . GLY A 1 165 ? -18.500 1.486 10.755 1.00 66.19 165 GLY A CA 1
ATOM 1350 C C . GLY A 1 165 ? -18.437 0.374 11.801 1.00 66.19 165 GLY A C 1
ATOM 1351 O O . GLY A 1 165 ? -17.694 0.501 12.770 1.00 66.19 165 GLY A O 1
ATOM 1352 N N . GLU A 1 166 ? -19.139 -0.739 11.579 1.00 67.50 166 GLU A N 1
ATOM 1353 C CA . GLU A 1 166 ? -19.060 -1.934 12.431 1.00 67.50 166 GLU A CA 1
ATOM 1354 C C . GLU A 1 166 ? -17.743 -2.703 12.212 1.00 67.50 166 GLU A C 1
ATOM 1356 O O . GLU A 1 166 ? -17.186 -3.285 13.140 1.00 67.50 166 GLU A O 1
ATOM 1361 N N . TYR A 1 167 ? -17.189 -2.636 10.996 1.00 64.06 167 TYR A N 1
ATOM 1362 C CA . TYR A 1 167 ? -15.938 -3.301 10.623 1.00 64.06 167 TYR A CA 1
ATOM 1363 C C . TYR A 1 167 ? -14.707 -2.402 10.735 1.00 64.06 167 TYR A C 1
ATOM 1365 O O . TYR A 1 167 ? -13.597 -2.918 10.847 1.00 64.06 167 TYR A O 1
ATOM 1373 N N . LEU A 1 168 ? -14.853 -1.075 10.781 1.00 68.50 168 LEU A N 1
ATOM 1374 C CA . LEU A 1 168 ? -13.731 -0.143 10.899 1.00 68.50 168 LEU A CA 1
ATOM 1375 C C . LEU A 1 168 ? -13.642 0.443 12.322 1.00 68.50 168 LEU A C 1
ATOM 1377 O O . LEU A 1 168 ? -14.545 1.165 12.741 1.00 68.50 168 LEU A O 1
ATOM 1381 N N . PRO A 1 169 ? -12.544 0.222 13.066 1.00 68.25 169 PRO A N 1
ATOM 1382 C CA . PRO A 1 169 ? -12.337 0.840 14.369 1.00 68.25 169 PRO A CA 1
ATOM 1383 C C . PRO A 1 169 ? -11.890 2.296 14.155 1.00 68.25 169 PRO A C 1
ATOM 1385 O O . PRO A 1 169 ? -10.704 2.634 14.207 1.00 68.25 169 PRO A O 1
ATOM 1388 N N . LEU A 1 170 ? -12.862 3.164 13.853 1.00 64.62 170 LEU A N 1
ATOM 1389 C CA . LEU A 1 170 ? -12.660 4.573 13.473 1.00 64.62 170 LEU A CA 1
ATOM 1390 C C . LEU A 1 170 ? -12.011 5.414 14.589 1.00 64.62 170 LEU A C 1
ATOM 1392 O O . LEU A 1 170 ? -11.474 6.483 14.304 1.00 64.62 170 LEU A O 1
ATOM 1396 N N . ASP A 1 171 ? -11.978 4.916 15.830 1.00 66.94 171 ASP A N 1
ATOM 1397 C CA . ASP A 1 171 ? -11.261 5.553 16.947 1.00 66.94 171 ASP A CA 1
ATOM 1398 C C . ASP A 1 171 ? -9.738 5.609 16.725 1.00 66.94 171 ASP A C 1
ATOM 1400 O O . ASP A 1 171 ? -9.055 6.453 17.301 1.00 66.94 171 ASP A O 1
ATOM 1404 N N . SER A 1 172 ? -9.194 4.768 15.835 1.00 77.38 172 SER A N 1
ATOM 1405 C CA . SER A 1 172 ? -7.770 4.760 15.460 1.00 77.38 172 SER A CA 1
ATOM 1406 C C . SER A 1 172 ? -7.492 5.335 14.063 1.00 77.38 172 SER A C 1
ATOM 1408 O O . SER A 1 172 ? -6.454 5.033 13.466 1.00 77.38 172 SER A O 1
ATOM 1410 N N . ALA A 1 173 ? -8.374 6.191 13.529 1.00 81.56 173 ALA A N 1
ATOM 1411 C CA . ALA A 1 173 ? -8.215 6.779 12.191 1.00 81.56 173 ALA A CA 1
ATOM 1412 C C . ALA A 1 173 ? -6.884 7.539 12.005 1.00 81.56 173 ALA A C 1
ATOM 1414 O O . ALA A 1 173 ? -6.287 7.481 10.933 1.00 81.56 173 ALA A O 1
ATOM 1415 N N . ILE A 1 174 ? -6.363 8.185 13.057 1.00 84.62 174 ILE A N 1
ATOM 1416 C CA . ILE A 1 174 ? -5.064 8.886 13.021 1.00 84.62 174 ILE A CA 1
ATOM 1417 C C . ILE A 1 174 ? -3.897 7.896 12.890 1.00 84.62 174 ILE A C 1
ATOM 1419 O O . ILE A 1 174 ? -2.925 8.160 12.183 1.00 84.62 174 ILE A O 1
ATOM 1423 N N . THR A 1 175 ? -3.973 6.745 13.556 1.00 87.62 175 THR A N 1
ATOM 1424 C CA . THR A 1 175 ? -2.950 5.699 13.428 1.00 87.62 175 THR A CA 1
ATOM 1425 C C . THR A 1 175 ? -2.969 5.110 12.021 1.00 87.62 175 THR A C 1
ATOM 1427 O O . THR A 1 175 ? -1.910 4.934 11.421 1.00 87.62 175 THR A O 1
ATOM 1430 N N . PHE A 1 176 ? -4.158 4.898 11.451 1.00 88.12 176 PHE A N 1
ATOM 1431 C CA . PHE A 1 176 ? -4.301 4.469 10.061 1.00 88.12 176 PHE A CA 1
ATOM 1432 C C . PHE A 1 176 ? -3.760 5.516 9.074 1.00 88.12 176 PHE A C 1
ATOM 1434 O O . PHE A 1 176 ? -2.984 5.160 8.194 1.00 88.12 176 PHE A O 1
ATOM 1441 N N . HIS A 1 177 ? -4.045 6.808 9.278 1.00 91.44 177 HIS A N 1
ATOM 1442 C CA . HIS A 1 177 ? -3.474 7.905 8.485 1.00 91.44 177 HIS A CA 1
ATOM 1443 C C . HIS A 1 177 ? -1.940 7.851 8.426 1.00 91.44 177 HIS A C 1
ATOM 1445 O O . HIS A 1 177 ? -1.360 8.014 7.355 1.00 91.44 177 HIS A O 1
ATOM 1451 N N . LYS A 1 178 ? -1.269 7.568 9.555 1.00 92.50 178 LYS A N 1
ATOM 1452 C CA . LYS A 1 178 ? 0.197 7.407 9.591 1.00 92.50 178 LYS A CA 1
ATOM 1453 C C . LYS A 1 178 ? 0.670 6.230 8.737 1.00 92.50 178 LYS A C 1
ATOM 1455 O O . LYS A 1 178 ? 1.663 6.366 8.033 1.00 92.50 178 LYS A O 1
ATOM 1460 N N . ILE A 1 179 ? -0.030 5.096 8.787 1.00 92.81 179 ILE A N 1
ATOM 1461 C CA . ILE A 1 179 ? 0.306 3.911 7.983 1.00 92.81 179 ILE A CA 1
ATOM 1462 C C . ILE A 1 179 ? 0.157 4.234 6.493 1.00 92.81 179 ILE A C 1
ATOM 1464 O O . ILE A 1 179 ? 1.103 4.025 5.736 1.00 92.81 179 ILE A O 1
ATOM 1468 N N . VAL A 1 180 ? -0.973 4.832 6.098 1.00 93.50 180 VAL A N 1
ATOM 1469 C CA . VAL A 1 180 ? -1.221 5.266 4.713 1.00 93.50 180 VAL A CA 1
ATOM 1470 C C . VAL A 1 180 ? -0.151 6.257 4.251 1.00 93.50 180 VAL A C 1
ATOM 1472 O O . VAL A 1 180 ? 0.371 6.112 3.153 1.00 93.50 180 VAL A O 1
ATOM 1475 N N . ALA A 1 181 ? 0.243 7.221 5.090 1.00 94.00 181 ALA A N 1
ATOM 1476 C CA . ALA A 1 181 ? 1.284 8.194 4.756 1.00 94.00 181 ALA A CA 1
ATOM 1477 C C . ALA A 1 181 ? 2.648 7.539 4.484 1.00 94.00 181 ALA A C 1
ATOM 1479 O O . ALA A 1 181 ? 3.346 7.926 3.545 1.00 94.00 181 ALA A O 1
ATOM 1480 N N . ILE A 1 182 ? 3.026 6.535 5.281 1.00 95.56 182 ILE A N 1
ATOM 1481 C CA . ILE A 1 182 ? 4.273 5.787 5.076 1.00 95.56 182 ILE A CA 1
ATOM 1482 C C . ILE A 1 182 ? 4.201 4.993 3.766 1.00 95.56 182 ILE A C 1
ATOM 1484 O O . ILE A 1 182 ? 5.140 5.040 2.971 1.00 95.56 182 ILE A O 1
ATOM 1488 N N . THR A 1 183 ? 3.085 4.307 3.508 1.00 94.31 183 THR A N 1
ATOM 1489 C CA . THR A 1 183 ? 2.869 3.553 2.263 1.00 94.31 183 THR A CA 1
ATOM 1490 C C . THR A 1 183 ? 2.892 4.468 1.035 1.00 94.31 183 THR A C 1
ATOM 1492 O O . THR A 1 183 ? 3.631 4.192 0.087 1.00 94.31 183 THR A O 1
ATOM 1495 N N . ALA A 1 184 ? 2.213 5.616 1.098 1.00 95.38 184 ALA A N 1
ATOM 1496 C CA . ALA A 1 184 ? 2.253 6.647 0.065 1.00 95.38 184 ALA A CA 1
ATOM 1497 C C . ALA A 1 184 ? 3.687 7.138 -0.180 1.00 95.38 184 ALA A C 1
ATOM 1499 O O . ALA A 1 184 ? 4.110 7.276 -1.325 1.00 95.38 184 ALA A O 1
ATOM 1500 N N . GLY A 1 185 ? 4.475 7.346 0.881 1.00 96.12 185 GLY A N 1
ATOM 1501 C CA . GLY A 1 185 ? 5.888 7.714 0.771 1.00 96.12 185 GLY A CA 1
ATOM 1502 C C . GLY A 1 185 ? 6.721 6.678 0.005 1.00 96.12 185 GLY A C 1
ATOM 1503 O O . GLY A 1 185 ? 7.531 7.045 -0.848 1.00 96.12 185 GLY A O 1
ATOM 1504 N N . ILE A 1 186 ? 6.484 5.385 0.243 1.00 95.19 186 ILE A N 1
ATOM 1505 C CA . ILE A 1 186 ? 7.158 4.289 -0.475 1.00 95.19 186 ILE A CA 1
ATOM 1506 C C . ILE A 1 186 ? 6.763 4.279 -1.960 1.00 95.19 186 ILE A C 1
ATOM 1508 O O . ILE A 1 186 ? 7.636 4.167 -2.831 1.00 95.19 186 ILE A O 1
ATOM 1512 N N . PHE A 1 187 ? 5.475 4.436 -2.279 1.00 94.56 187 PHE A N 1
ATOM 1513 C CA . PHE A 1 187 ? 5.024 4.517 -3.672 1.00 94.56 187 PHE A CA 1
ATOM 1514 C C . PHE A 1 187 ? 5.525 5.781 -4.374 1.00 94.56 187 PHE A C 1
ATOM 1516 O O . PHE A 1 187 ? 5.926 5.701 -5.534 1.00 94.56 187 PHE A O 1
ATOM 1523 N N . ALA A 1 188 ? 5.603 6.917 -3.678 1.00 96.06 188 ALA A N 1
ATOM 1524 C CA . ALA A 1 188 ? 6.178 8.154 -4.203 1.00 96.06 188 ALA A CA 1
ATOM 1525 C C . ALA A 1 188 ? 7.673 8.003 -4.512 1.00 96.06 188 ALA A C 1
ATOM 1527 O O . ALA A 1 188 ? 8.128 8.413 -5.585 1.00 96.06 188 ALA A O 1
ATOM 1528 N N . ALA A 1 189 ? 8.435 7.362 -3.622 1.00 95.62 189 ALA A N 1
ATOM 1529 C CA . ALA A 1 189 ? 9.841 7.051 -3.865 1.00 95.62 189 ALA A CA 1
ATOM 1530 C C . ALA A 1 189 ? 10.000 6.118 -5.076 1.00 95.62 189 ALA A C 1
ATOM 1532 O O . ALA A 1 189 ? 10.790 6.400 -5.977 1.00 95.62 189 ALA A O 1
ATOM 1533 N N . THR A 1 190 ? 9.191 5.057 -5.149 1.00 92.69 190 THR A N 1
ATOM 1534 C CA . THR A 1 190 ? 9.196 4.102 -6.271 1.00 92.69 190 THR A CA 1
ATOM 1535 C C . THR A 1 190 ? 8.836 4.781 -7.594 1.00 92.69 190 THR A C 1
ATOM 1537 O O . THR A 1 190 ? 9.498 4.558 -8.605 1.00 92.69 190 THR A O 1
ATOM 1540 N N . HIS A 1 191 ? 7.828 5.655 -7.591 1.00 93.50 191 HIS A N 1
ATOM 1541 C CA . HIS A 1 191 ? 7.419 6.448 -8.746 1.00 93.50 191 HIS A CA 1
ATOM 1542 C C . HIS A 1 191 ? 8.532 7.403 -9.207 1.00 93.50 191 HIS A C 1
ATOM 1544 O O . HIS A 1 191 ? 8.834 7.469 -10.399 1.00 93.50 191 HIS A O 1
ATOM 1550 N N . THR A 1 192 ? 9.203 8.073 -8.265 1.00 94.12 192 THR A N 1
ATOM 1551 C CA . THR A 1 192 ? 10.331 8.977 -8.551 1.00 94.12 192 THR A CA 1
ATOM 1552 C C . THR A 1 192 ? 11.511 8.217 -9.159 1.00 94.12 192 THR A C 1
ATOM 1554 O O . THR A 1 192 ? 12.009 8.598 -10.217 1.00 94.12 192 THR A O 1
ATOM 1557 N N . ILE A 1 193 ? 11.921 7.099 -8.547 1.00 92.25 193 ILE A N 1
ATOM 1558 C CA . ILE A 1 193 ? 12.993 6.233 -9.063 1.00 92.25 193 ILE A CA 1
ATOM 1559 C C . ILE A 1 193 ? 12.628 5.706 -10.455 1.00 92.25 193 ILE A C 1
ATOM 1561 O O . ILE A 1 193 ? 13.459 5.723 -11.362 1.00 92.25 193 ILE A O 1
ATOM 1565 N N . GLY A 1 194 ? 11.375 5.291 -10.649 1.00 89.25 194 GLY A N 1
ATOM 1566 C CA . GLY A 1 194 ? 10.865 4.840 -11.937 1.00 89.25 194 GLY A CA 1
ATOM 1567 C C . GLY A 1 194 ? 10.960 5.913 -13.025 1.00 89.25 194 GLY A C 1
ATOM 1568 O O . GLY A 1 194 ? 11.370 5.613 -14.148 1.00 89.25 194 GLY A O 1
ATOM 1569 N N . HIS A 1 195 ? 10.662 7.174 -12.699 1.00 88.81 195 HIS A N 1
ATOM 1570 C CA . HIS A 1 195 ? 10.880 8.302 -13.606 1.00 88.81 195 HIS A CA 1
ATOM 1571 C C . HIS A 1 195 ? 12.363 8.548 -13.903 1.00 88.81 195 HIS A C 1
ATOM 1573 O O . HIS A 1 195 ? 12.699 8.778 -15.064 1.00 88.81 195 HIS A O 1
ATOM 1579 N N . CYS A 1 196 ? 13.254 8.437 -12.912 1.00 90.00 196 CYS A N 1
ATOM 1580 C CA . CYS A 1 196 ? 14.699 8.565 -13.127 1.00 90.00 196 CYS A CA 1
ATOM 1581 C C . CYS A 1 196 ? 15.242 7.488 -14.079 1.00 90.00 196 CYS A C 1
ATOM 1583 O O . CYS A 1 196 ? 15.985 7.803 -15.007 1.00 90.00 196 CYS A O 1
ATOM 1585 N N . VAL A 1 197 ? 14.839 6.227 -13.891 1.00 86.75 197 VAL A N 1
ATOM 1586 C CA . VAL A 1 197 ? 15.229 5.114 -14.778 1.00 86.75 197 VAL A CA 1
ATOM 1587 C C . VAL A 1 197 ? 14.670 5.322 -16.184 1.00 86.75 197 VAL A C 1
ATOM 1589 O O . VAL A 1 197 ? 15.386 5.148 -17.168 1.00 86.75 197 VAL A O 1
ATOM 1592 N N . ASN A 1 198 ? 13.409 5.745 -16.287 1.00 84.50 198 ASN A N 1
ATOM 1593 C CA . ASN A 1 198 ? 12.786 6.049 -17.571 1.00 84.50 198 ASN A CA 1
ATOM 1594 C C . ASN A 1 198 ? 13.529 7.174 -18.310 1.00 84.50 198 ASN A C 1
ATOM 1596 O O . ASN A 1 198 ? 13.826 7.049 -19.494 1.00 84.50 198 ASN A O 1
ATOM 1600 N N . PHE A 1 199 ? 13.888 8.243 -17.597 1.00 84.81 199 PHE A N 1
ATOM 1601 C CA . PHE A 1 199 ? 14.661 9.356 -18.145 1.00 84.81 199 PHE A CA 1
ATOM 1602 C C . PHE A 1 199 ? 16.057 8.914 -18.606 1.00 84.81 199 PHE A C 1
ATOM 1604 O O . PHE A 1 199 ? 16.494 9.305 -19.685 1.00 84.81 199 PHE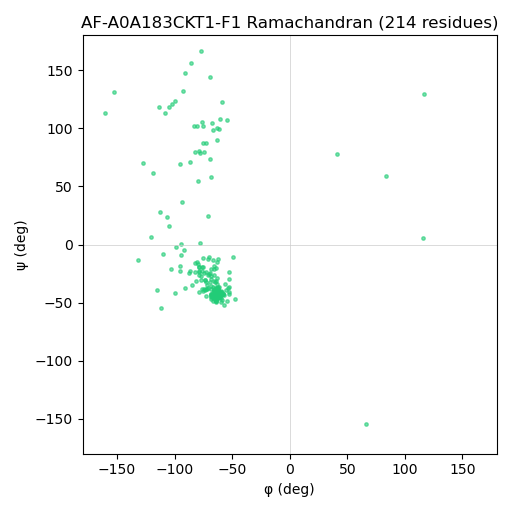 A O 1
ATOM 1611 N N . TYR A 1 200 ? 16.728 8.044 -17.845 1.00 85.44 200 TYR A N 1
ATOM 1612 C CA . TYR A 1 200 ? 18.020 7.471 -18.231 1.00 85.44 200 TYR A CA 1
ATOM 1613 C C . TYR A 1 200 ? 17.930 6.629 -19.515 1.00 85.44 200 TYR A C 1
ATOM 1615 O O . TYR A 1 200 ? 18.765 6.781 -20.409 1.00 85.44 200 TYR A O 1
ATOM 1623 N N . HIS A 1 201 ? 16.899 5.787 -19.650 1.00 78.75 201 HIS A N 1
ATOM 1624 C CA . HIS A 1 201 ? 16.658 5.021 -20.880 1.00 78.75 201 HIS A CA 1
ATOM 1625 C C . HIS A 1 201 ? 16.372 5.924 -22.086 1.00 78.75 201 HIS A C 1
ATOM 1627 O O . HIS A 1 201 ? 16.856 5.646 -23.180 1.00 78.75 201 HIS A O 1
ATOM 1633 N N . VAL A 1 202 ? 15.644 7.029 -21.901 1.00 79.12 202 VAL A N 1
ATOM 1634 C CA . VAL A 1 202 ? 15.418 8.015 -22.973 1.00 79.12 202 VAL A CA 1
ATOM 1635 C C . VAL A 1 202 ? 16.709 8.717 -23.370 1.00 79.12 202 VAL A C 1
ATOM 1637 O O . VAL A 1 202 ? 17.000 8.831 -24.555 1.00 79.12 202 VAL A O 1
ATOM 1640 N N . ALA A 1 203 ? 17.499 9.160 -22.392 1.00 81.69 203 ALA A N 1
ATOM 1641 C CA . ALA A 1 203 ? 18.735 9.900 -22.634 1.00 81.69 203 ALA A CA 1
ATOM 1642 C C . ALA A 1 203 ? 19.821 9.067 -23.340 1.00 81.69 203 ALA A C 1
ATOM 1644 O O . ALA A 1 203 ? 20.735 9.629 -23.937 1.00 81.69 203 ALA A O 1
ATOM 1645 N N . THR A 1 204 ? 19.733 7.736 -23.272 1.00 80.38 204 THR A N 1
ATOM 1646 C CA . THR A 1 204 ? 20.701 6.803 -23.871 1.00 80.38 204 THR A CA 1
ATOM 1647 C C . THR A 1 204 ? 20.258 6.234 -25.227 1.00 80.38 204 THR A C 1
ATOM 1649 O O . THR A 1 204 ? 21.023 5.503 -25.855 1.00 80.38 204 THR A O 1
ATOM 1652 N N . GLN A 1 205 ? 19.060 6.577 -25.716 1.00 73.38 205 GLN A N 1
ATOM 1653 C CA . GLN A 1 205 ? 18.517 6.106 -26.999 1.00 73.38 205 GLN A CA 1
ATOM 1654 C C . GLN A 1 205 ? 18.850 7.038 -28.177 1.00 73.38 205 GLN A C 1
ATOM 1656 O O . GLN A 1 205 ? 18.950 8.254 -28.028 1.00 73.38 205 GLN A O 1
ATOM 1661 N N . SER A 1 206 ? 19.018 6.466 -29.376 1.00 63.72 206 SER A N 1
ATOM 1662 C CA . SER A 1 206 ? 19.338 7.206 -30.609 1.00 63.72 206 SER A CA 1
ATOM 1663 C C . SER A 1 206 ? 18.165 8.073 -31.096 1.00 63.72 206 SER A C 1
ATOM 1665 O O . SER A 1 206 ? 17.012 7.648 -31.019 1.00 63.72 206 SER A O 1
ATOM 1667 N N . GLN A 1 207 ? 18.456 9.256 -31.664 1.00 59.62 207 GLN A N 1
ATOM 1668 C CA . GLN A 1 207 ? 17.464 10.280 -32.056 1.00 59.62 207 GLN A CA 1
ATOM 1669 C C . GLN A 1 207 ? 16.318 9.773 -32.956 1.00 59.62 207 GLN A C 1
ATOM 1671 O O . GLN A 1 207 ? 15.201 10.274 -32.843 1.00 59.62 207 GLN A O 1
ATOM 1676 N N . GLU A 1 208 ? 16.550 8.755 -33.790 1.00 60.09 208 GLU A N 1
ATOM 1677 C CA . GLU A 1 208 ? 15.522 8.182 -34.676 1.00 60.09 208 GLU A CA 1
ATOM 1678 C C . GLU A 1 208 ? 14.364 7.512 -33.910 1.00 60.09 208 GLU A C 1
ATOM 1680 O O . GLU A 1 208 ? 13.214 7.582 -34.340 1.00 60.09 208 GLU A O 1
ATOM 1685 N N . GLY A 1 209 ? 14.634 6.922 -32.738 1.00 58.84 209 GLY A N 1
ATOM 1686 C CA . GLY A 1 209 ? 13.602 6.315 -31.888 1.00 58.84 209 GLY A CA 1
ATOM 1687 C C . GLY A 1 209 ? 12.777 7.346 -31.113 1.00 58.84 209 GLY A C 1
ATOM 1688 O O . GLY A 1 209 ? 11.595 7.133 -30.863 1.00 58.84 209 GLY A O 1
ATOM 1689 N N . ILE A 1 210 ? 13.381 8.489 -30.774 1.00 62.66 210 ILE A N 1
ATOM 1690 C CA . ILE A 1 210 ? 12.725 9.586 -30.046 1.00 62.66 210 ILE A CA 1
ATOM 1691 C C . ILE A 1 210 ? 11.791 10.369 -30.983 1.00 62.66 210 ILE A C 1
ATOM 1693 O O . ILE A 1 210 ? 10.680 10.713 -30.586 1.00 62.66 210 ILE A O 1
ATOM 1697 N N . ALA A 1 211 ? 12.193 10.581 -32.242 1.00 63.03 211 ALA A N 1
ATOM 1698 C CA . ALA A 1 211 ? 11.387 11.285 -33.244 1.00 63.03 211 ALA A CA 1
ATOM 1699 C C . ALA A 1 211 ? 10.066 10.567 -33.598 1.00 63.03 211 ALA A C 1
ATOM 1701 O O . ALA A 1 211 ? 9.088 11.232 -33.919 1.00 63.03 211 ALA A O 1
ATOM 1702 N N . CYS A 1 212 ? 10.017 9.233 -33.496 1.00 60.50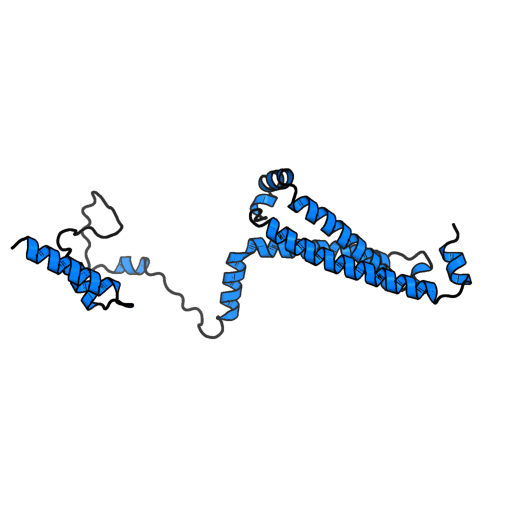 212 CYS A N 1
ATOM 1703 C CA . CYS A 1 212 ? 8.803 8.431 -33.719 1.00 60.50 212 CYS A CA 1
ATOM 1704 C C . CYS A 1 212 ? 7.881 8.383 -32.476 1.00 60.50 212 CYS A C 1
ATOM 1706 O O . CYS A 1 212 ? 6.675 8.171 -32.575 1.00 60.50 212 CYS A O 1
ATOM 1708 N N . LEU A 1 213 ? 8.444 8.596 -31.280 1.00 61.84 213 LEU A N 1
ATOM 1709 C CA . LEU A 1 213 ? 7.758 8.465 -29.986 1.00 61.84 213 LEU A CA 1
ATOM 1710 C C . LEU A 1 213 ? 7.049 9.764 -29.554 1.00 61.84 213 LEU A C 1
ATOM 1712 O O . LEU A 1 213 ? 6.066 9.706 -28.819 1.00 61.84 213 LEU A O 1
ATOM 1716 N N . PHE A 1 214 ? 7.518 10.911 -30.056 1.00 62.47 214 PHE A N 1
ATOM 1717 C CA . PHE A 1 214 ? 6.928 12.247 -29.880 1.00 62.47 214 PHE A CA 1
ATOM 1718 C C . PHE A 1 214 ? 6.381 12.820 -31.196 1.00 62.47 214 PHE A C 1
ATOM 1720 O O . PHE A 1 214 ? 6.377 14.031 -31.393 1.00 62.47 214 PHE A O 1
ATOM 1727 N N . GLN A 1 215 ? 5.974 11.956 -32.128 1.00 56.91 215 GLN A N 1
ATOM 1728 C CA . GLN A 1 215 ? 5.468 12.363 -33.438 1.00 56.91 215 GLN A CA 1
ATOM 1729 C C . GLN A 1 215 ? 3.998 12.824 -33.362 1.00 56.91 215 GLN A C 1
ATOM 1731 O O . GLN A 1 215 ? 3.142 12.289 -34.060 1.00 56.91 215 GLN A O 1
ATOM 1736 N N . GLU A 1 216 ? 3.720 13.791 -32.485 1.00 47.16 216 GLU A N 1
ATOM 1737 C CA . GLU A 1 216 ? 2.512 14.632 -32.432 1.00 47.16 216 GLU A CA 1
ATOM 1738 C C . GLU A 1 216 ? 2.890 16.044 -31.966 1.00 47.16 216 GLU A C 1
ATOM 1740 O O . GLU A 1 216 ? 3.576 16.166 -30.924 1.00 47.16 216 GLU A O 1
#

Organism: Globodera pallida (NCBI:txid36090)

Mean predicted aligned error: 18.38 Å

Nearest PDB structures (foldseek):
  6wxu-assembly1_C  TM=9.183E-01  e=4.466E-08  Mus musculus
  7d3f-assembly1_C  TM=8.959E-01  e=5.226E-08  Homo sapiens
  7d3e-assembly1_C  TM=8.952E-01  e=1.088E-07  Homo sapiens
  6wxv-assembly1_A  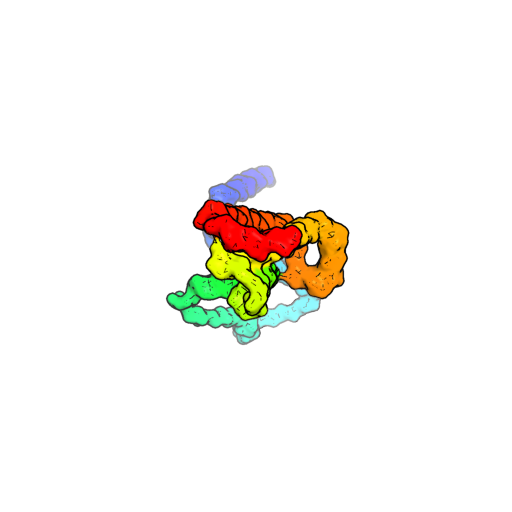TM=9.069E-01  e=2.266E-07  Mus musculus
  8x2l-assembly1_B  TM=8.120E-01  e=1.287E-03  Homo sapiens

Secondary structure (DSSP, 8-state):
--HHHHHHHHHHHHHHHT-SS--HHHHHHHHHH-TT----TT---TT------TT-TTTHHHHS-------TTS-SHHHHHHHHHHHTHHHHHHHHHHHHHHHHHHHHHHHIIIII--S-THHHHHTHHHHHHHHHHHHHHHHHHHHHHTT-HHHHHHHHHSTHHHHS-GGGHHHHHHHHHHHHHHHHHHHHHHHHHHHHHHHTS-HHHHHHHT--

InterPro domains:
  IPR050369 Respiratory burst oxidase/Ferric reductase [PTHR11972] (64-207)